Protein AF-A0A1I7UGI3-F1 (afdb_monomer_lite)

pLDDT: mean 75.21, std 13.29, range [46.09, 91.81]

Foldseek 3Di:
DQLVLQCDDDPNHRNVVLLLVLLVLLVVLLVVLVVLVVCCVVVVCVVCVVVVVVVVVPDPDPDDPVLVVLLVVLSVVLSVLSNVLSVLSVVPDGGDDLVNLVVLVVSLVVSVCSNPVVVNVVSVVVVVVPDVVVVVSVVSNVVSVVVSSVSSVVNSCSSVVSVVPPDPPPPPPPDPDPDPDDDDPPPPDD

Organism: NCBI:txid1561998

Sequence (190 aa):
MLSISLSKKTFGIKNKTLLRLAAIFHIATFIVVTVSYVCEVFFVNHVVENEKLLNVAKVEGEQEPKSVCVIVLHFIGSTVICFLTGFYILSVNERFTKKQSIRLGCITIFHILFLFNPWIVKYQKGADDYYFPIHVSVKLYYILICCCLVIAAFICWLPWQNQSMRKKPNYKVIYGGNDTKKMPVVTNIV

Secondary structure (DSSP, 8-state):
--HHHHHSEETTEEHHHHHHHHHHHHHHHHHHHHHHHHHIIIIIHHHHHHHHTTTGGG------THHHHHHHHHHHHHHHHHHHHHHHHHT--S---HHHHHHHHHHHHHHHHHHT-HHHHHHHHHHHTT-HHHHHHHHHHHHHHHHHHHHHHHHHHHHHHHHHT----------SSS---PPP------

Radius of gyration: 25.88 Å; chains: 1; bounding box: 75×39×72 Å

Structure (mmCIF, N/CA/C/O backbone):
data_AF-A0A1I7UGI3-F1
#
_entry.id   AF-A0A1I7UGI3-F1
#
loop_
_atom_site.group_PDB
_atom_site.id
_atom_site.type_symbol
_atom_site.label_atom_id
_atom_site.label_alt_id
_atom_site.label_comp_id
_atom_site.label_asym_id
_atom_site.label_entity_id
_atom_site.label_seq_id
_atom_site.pdbx_PDB_ins_code
_atom_site.Cartn_x
_atom_site.Cartn_y
_atom_site.Cartn_z
_atom_site.occupancy
_atom_site.B_iso_or_equiv
_atom_site.auth_seq_id
_atom_site.auth_comp_id
_atom_site.auth_asym_id
_atom_site.auth_atom_id
_atom_site.pdbx_PDB_model_num
ATOM 1 N N . MET A 1 1 ? 18.632 5.203 -20.418 1.00 48.12 1 MET A N 1
ATOM 2 C CA . MET A 1 1 ? 18.431 3.783 -20.810 1.00 48.12 1 MET A CA 1
ATOM 3 C C . MET A 1 1 ? 17.639 2.952 -19.769 1.00 48.12 1 MET A C 1
ATOM 5 O O . MET A 1 1 ? 18.019 1.832 -19.445 1.00 48.12 1 MET A O 1
ATOM 9 N N . LEU A 1 2 ? 16.512 3.461 -19.244 1.00 49.88 2 LEU A N 1
ATOM 10 C CA . LEU A 1 2 ? 15.609 2.720 -18.328 1.00 49.88 2 LEU A CA 1
ATOM 11 C C . LEU A 1 2 ? 14.174 2.577 -18.871 1.00 49.88 2 LEU A C 1
ATOM 13 O O . LEU A 1 2 ? 13.423 1.758 -18.352 1.00 49.88 2 LEU A O 1
ATOM 17 N N . SER A 1 3 ? 13.824 3.269 -19.964 1.00 56.16 3 SER A N 1
ATOM 18 C CA . SER A 1 3 ? 12.560 3.072 -20.698 1.00 56.16 3 SER A CA 1
ATOM 19 C C . SER A 1 3 ? 12.389 1.629 -21.197 1.00 56.16 3 SER A C 1
ATOM 21 O O . SER A 1 3 ? 11.278 1.115 -21.224 1.00 56.16 3 SER A O 1
ATOM 23 N N . ILE A 1 4 ? 13.499 0.936 -21.485 1.00 63.00 4 ILE A N 1
ATOM 24 C CA . ILE A 1 4 ? 13.524 -0.477 -21.900 1.00 63.00 4 ILE A CA 1
ATOM 25 C C . ILE A 1 4 ? 13.023 -1.414 -20.782 1.00 63.00 4 ILE A C 1
ATOM 27 O O . ILE A 1 4 ? 12.523 -2.496 -21.054 1.00 63.00 4 ILE A O 1
ATOM 31 N N . SER A 1 5 ? 13.139 -1.031 -19.504 1.00 66.56 5 SER A N 1
ATOM 32 C CA . SER A 1 5 ? 12.696 -1.895 -18.395 1.00 66.56 5 SER A CA 1
ATOM 33 C C . SER A 1 5 ? 11.171 -1.983 -18.284 1.00 66.56 5 SER A C 1
ATOM 35 O O . SER A 1 5 ? 10.636 -3.044 -17.973 1.00 66.56 5 SER A O 1
ATOM 37 N N . LEU A 1 6 ? 10.468 -0.892 -18.603 1.00 72.94 6 LEU A N 1
ATOM 38 C CA . LEU A 1 6 ? 9.007 -0.820 -18.552 1.00 72.94 6 LEU A CA 1
ATOM 39 C C . LEU A 1 6 ? 8.331 -1.482 -19.761 1.00 72.94 6 LEU A C 1
ATOM 41 O O . LEU A 1 6 ? 7.166 -1.869 -19.668 1.00 72.94 6 LEU A O 1
ATOM 45 N N . SER A 1 7 ? 9.0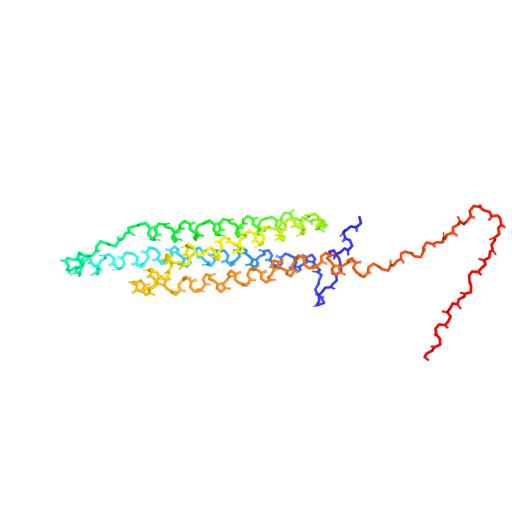50 -1.627 -20.880 1.00 78.44 7 SER A N 1
ATOM 46 C CA . SER A 1 7 ? 8.567 -2.343 -22.066 1.00 78.44 7 SER A CA 1
ATOM 47 C C . SER A 1 7 ? 8.743 -3.863 -21.978 1.00 78.44 7 SER A C 1
ATOM 49 O O . SER A 1 7 ? 8.081 -4.586 -22.724 1.00 78.44 7 SER A O 1
ATOM 51 N N . LYS A 1 8 ? 9.590 -4.357 -21.063 1.00 83.56 8 LYS A N 1
ATOM 52 C CA . LYS A 1 8 ? 9.730 -5.791 -20.774 1.00 83.56 8 LYS A CA 1
ATOM 53 C C . LYS A 1 8 ? 8.449 -6.363 -20.165 1.00 83.56 8 LYS A C 1
ATOM 55 O O . LYS A 1 8 ? 7.627 -5.633 -19.608 1.00 83.56 8 LYS A O 1
ATOM 60 N N . LYS A 1 9 ? 8.299 -7.682 -20.291 1.00 86.31 9 LYS A N 1
ATOM 61 C CA . LYS A 1 9 ? 7.192 -8.439 -19.712 1.00 86.31 9 LYS A CA 1
ATOM 62 C C . LYS A 1 9 ? 7.659 -9.208 -18.478 1.00 86.31 9 LYS A C 1
ATOM 64 O O . LYS A 1 9 ? 8.695 -9.865 -18.542 1.00 86.31 9 LYS A O 1
ATOM 69 N N . THR A 1 10 ? 6.857 -9.182 -17.424 1.00 84.69 10 THR A N 1
ATOM 70 C CA . THR A 1 10 ? 6.973 -10.048 -16.246 1.00 84.69 10 THR A CA 1
ATOM 71 C C . THR A 1 10 ? 5.634 -10.765 -16.091 1.00 84.69 10 THR A C 1
ATOM 73 O O . THR A 1 10 ? 4.586 -10.136 -16.216 1.00 84.69 10 THR A O 1
AT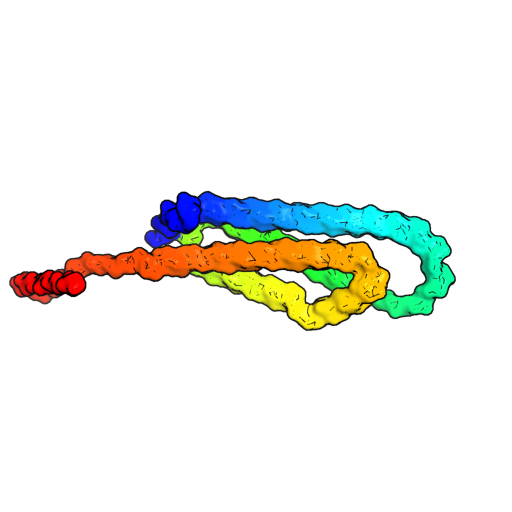OM 76 N N . PHE A 1 11 ? 5.658 -12.094 -15.944 1.00 85.38 11 PHE A N 1
ATOM 77 C CA . PHE A 1 11 ? 4.453 -12.943 -16.001 1.00 85.38 11 PHE A CA 1
ATOM 78 C C . PHE A 1 11 ? 3.592 -12.718 -17.262 1.00 85.38 11 PHE A C 1
ATOM 80 O O . PHE A 1 11 ? 2.369 -12.714 -17.213 1.00 85.38 11 PHE A O 1
ATOM 87 N N . GLY A 1 12 ? 4.227 -12.442 -18.406 1.00 87.88 12 GLY A N 1
ATOM 88 C CA . GLY A 1 12 ? 3.526 -12.145 -19.663 1.00 87.88 12 GLY A CA 1
ATOM 89 C C . GLY A 1 12 ? 2.922 -10.733 -19.766 1.00 87.88 12 GLY A C 1
ATOM 90 O O . GLY A 1 12 ? 2.555 -10.314 -20.866 1.00 87.88 12 GLY A O 1
ATOM 91 N N . ILE A 1 13 ? 2.903 -9.954 -18.681 1.00 87.38 13 ILE A N 1
ATOM 92 C CA . ILE A 1 13 ? 2.330 -8.601 -18.619 1.00 87.38 13 ILE A CA 1
ATOM 93 C C . ILE A 1 13 ? 3.439 -7.560 -18.780 1.00 87.38 13 ILE A C 1
ATOM 95 O O . ILE A 1 13 ? 4.509 -7.684 -18.191 1.00 87.38 13 ILE A O 1
ATOM 99 N N . LYS A 1 14 ? 3.202 -6.500 -19.566 1.00 89.06 14 LYS A N 1
ATOM 100 C CA . LYS A 1 14 ? 4.160 -5.385 -19.684 1.00 89.06 14 LYS A CA 1
ATOM 101 C C . LYS A 1 14 ? 4.352 -4.714 -18.321 1.00 89.06 14 LYS A C 1
ATOM 103 O O . LYS A 1 14 ? 3.373 -4.323 -17.690 1.00 89.06 14 LYS A O 1
ATOM 108 N N . ASN A 1 15 ? 5.598 -4.480 -17.918 1.00 86.50 15 ASN A N 1
ATOM 109 C CA . ASN A 1 15 ? 5.936 -3.884 -16.621 1.00 86.50 15 ASN A CA 1
ATOM 110 C C . ASN A 1 15 ? 5.266 -2.519 -16.394 1.00 86.50 15 ASN A C 1
ATOM 112 O O . ASN A 1 15 ? 4.859 -2.222 -15.277 1.00 86.50 15 ASN A O 1
ATOM 116 N N . LYS A 1 16 ? 5.075 -1.709 -17.448 1.00 87.00 16 LYS A N 1
ATOM 117 C CA . LYS A 1 16 ? 4.288 -0.462 -17.367 1.00 87.00 16 LYS A CA 1
ATOM 118 C C . LYS A 1 16 ? 2.836 -0.704 -16.937 1.00 87.00 16 LYS A C 1
ATOM 120 O O . LYS A 1 16 ? 2.311 0.037 -16.114 1.00 87.00 16 LYS A O 1
ATOM 125 N N . THR A 1 17 ? 2.189 -1.720 -17.504 1.00 88.94 17 THR A N 1
ATOM 126 C CA . THR A 1 17 ? 0.812 -2.095 -17.156 1.00 88.94 17 THR A CA 1
ATOM 127 C C . THR A 1 17 ? 0.756 -2.647 -15.739 1.00 88.94 17 THR A C 1
ATOM 129 O O . THR A 1 17 ? -0.104 -2.247 -14.967 1.00 88.94 17 THR A O 1
ATOM 132 N N . LEU A 1 18 ? 1.717 -3.497 -15.377 1.00 88.31 18 LEU A N 1
ATOM 133 C CA . LEU A 1 18 ? 1.818 -4.082 -14.043 1.00 88.31 18 LEU A CA 1
ATOM 134 C C . LEU A 1 18 ? 2.001 -3.011 -12.957 1.00 88.31 18 LEU A C 1
ATOM 136 O O . LEU A 1 18 ? 1.315 -3.046 -11.943 1.00 88.31 18 LEU A O 1
ATOM 140 N N . LEU A 1 19 ? 2.848 -2.007 -13.207 1.00 86.81 19 LEU A N 1
ATOM 141 C CA . LEU A 1 19 ? 3.047 -0.869 -12.305 1.00 86.81 19 LEU A CA 1
ATOM 142 C C . LEU A 1 19 ? 1.769 -0.031 -12.138 1.00 86.81 19 LEU A C 1
ATOM 144 O O . LEU A 1 19 ? 1.452 0.393 -11.031 1.00 86.81 19 LEU A O 1
ATOM 148 N N . ARG A 1 20 ? 1.009 0.180 -13.222 1.00 87.81 20 ARG A N 1
ATOM 149 C CA . ARG A 1 20 ? -0.291 0.868 -13.162 1.00 87.81 20 ARG A CA 1
ATOM 150 C C . ARG A 1 20 ? -1.323 0.074 -12.368 1.00 87.81 20 ARG A C 1
ATOM 152 O O . ARG A 1 20 ? -2.009 0.661 -11.543 1.00 87.81 20 ARG A O 1
ATOM 159 N N . LEU A 1 21 ? -1.409 -1.238 -12.587 1.00 88.94 21 LEU A N 1
ATOM 160 C CA . LEU A 1 21 ? -2.301 -2.115 -11.825 1.00 88.94 21 LEU A CA 1
ATOM 161 C C . LEU A 1 21 ? -1.949 -2.105 -10.337 1.00 88.94 21 LEU A C 1
ATOM 163 O O . LEU A 1 21 ? -2.841 -1.968 -9.512 1.00 88.94 21 LEU A O 1
ATOM 167 N N . ALA A 1 22 ? -0.659 -2.163 -9.999 1.00 87.38 22 ALA A N 1
ATOM 168 C CA . ALA A 1 22 ? -0.191 -2.048 -8.622 1.00 87.38 22 ALA A CA 1
ATOM 169 C C . ALA A 1 22 ? -0.590 -0.708 -7.982 1.00 87.38 22 ALA A C 1
ATOM 171 O O . ALA A 1 22 ? -1.057 -0.676 -6.847 1.00 87.38 22 ALA A O 1
ATOM 172 N N . ALA A 1 23 ? -0.457 0.399 -8.716 1.00 86.06 23 ALA A N 1
ATOM 173 C CA . ALA A 1 23 ? -0.855 1.714 -8.228 1.00 86.06 23 ALA A CA 1
ATOM 174 C C . ALA A 1 23 ? -2.375 1.831 -8.021 1.00 86.06 23 ALA A C 1
ATOM 176 O O . ALA A 1 23 ? -2.817 2.322 -6.985 1.00 86.06 23 ALA A O 1
ATOM 177 N N . ILE A 1 24 ? -3.173 1.333 -8.974 1.00 88.12 24 ILE A N 1
ATOM 178 C CA . ILE A 1 24 ? -4.637 1.273 -8.858 1.00 88.12 24 ILE A CA 1
ATOM 179 C C . ILE A 1 24 ? -5.033 0.412 -7.660 1.00 88.12 24 ILE A C 1
ATOM 181 O O . ILE A 1 24 ? -5.876 0.828 -6.875 1.00 88.12 24 ILE A O 1
ATOM 185 N N . PHE A 1 25 ? -4.399 -0.748 -7.482 1.00 86.50 25 PHE A N 1
ATOM 186 C CA . PHE A 1 25 ? -4.645 -1.619 -6.338 1.00 86.50 25 PHE A CA 1
ATOM 187 C C . PHE A 1 25 ? -4.346 -0.911 -5.012 1.00 86.50 25 PHE A C 1
ATOM 189 O O . PHE A 1 25 ? -5.166 -0.977 -4.100 1.00 86.50 25 PHE A O 1
ATOM 196 N N . HIS A 1 26 ? -3.223 -0.191 -4.905 1.00 83.50 26 HIS A N 1
ATOM 197 C CA . HIS A 1 26 ? -2.895 0.591 -3.707 1.00 83.50 26 HIS A CA 1
ATOM 198 C C . HIS A 1 26 ? -3.958 1.651 -3.398 1.00 83.50 26 HIS A C 1
ATOM 200 O O . HIS A 1 26 ? -4.375 1.785 -2.250 1.00 83.50 26 HIS A O 1
ATOM 206 N N . ILE A 1 27 ? -4.419 2.384 -4.414 1.00 84.62 27 ILE A N 1
ATOM 207 C CA . ILE A 1 27 ? -5.440 3.428 -4.253 1.00 84.62 27 ILE A CA 1
ATOM 208 C C . ILE A 1 27 ? -6.795 2.816 -3.891 1.00 84.62 27 ILE A C 1
ATOM 210 O O . ILE A 1 27 ? -7.454 3.294 -2.975 1.00 84.62 27 ILE A O 1
ATOM 214 N N . ALA A 1 28 ? -7.200 1.737 -4.561 1.00 86.38 28 ALA A N 1
ATOM 215 C CA . ALA A 1 28 ? -8.438 1.030 -4.254 1.00 86.38 28 ALA A CA 1
ATOM 216 C C . ALA A 1 28 ? -8.417 0.470 -2.825 1.00 86.38 28 ALA A C 1
ATOM 218 O O . ALA A 1 28 ? -9.375 0.648 -2.080 1.00 86.38 28 ALA A O 1
ATOM 219 N N . THR A 1 29 ? -7.295 -0.126 -2.417 1.00 82.12 29 THR A N 1
ATOM 220 C CA . THR A 1 29 ? -7.093 -0.619 -1.050 1.00 82.12 29 THR A CA 1
ATOM 221 C C . THR A 1 29 ? -7.208 0.513 -0.032 1.00 82.12 29 THR A C 1
ATOM 223 O O . THR A 1 29 ? -7.907 0.369 0.964 1.00 82.12 29 THR A O 1
ATOM 226 N N . PHE A 1 30 ? -6.589 1.663 -0.304 1.00 83.19 30 PHE A N 1
ATOM 227 C CA . PHE A 1 30 ? -6.719 2.863 0.523 1.00 83.19 30 PHE A CA 1
ATOM 228 C C . PHE A 1 30 ? -8.177 3.328 0.659 1.00 83.19 30 PHE A C 1
ATOM 230 O O . PHE A 1 30 ? -8.617 3.630 1.768 1.00 83.19 30 PHE A O 1
ATOM 237 N N . ILE A 1 31 ? -8.931 3.365 -0.446 1.00 86.06 31 ILE A N 1
ATOM 238 C CA . ILE A 1 31 ? -10.346 3.763 -0.439 1.00 86.06 31 ILE A CA 1
ATOM 239 C C . ILE A 1 31 ? -11.156 2.788 0.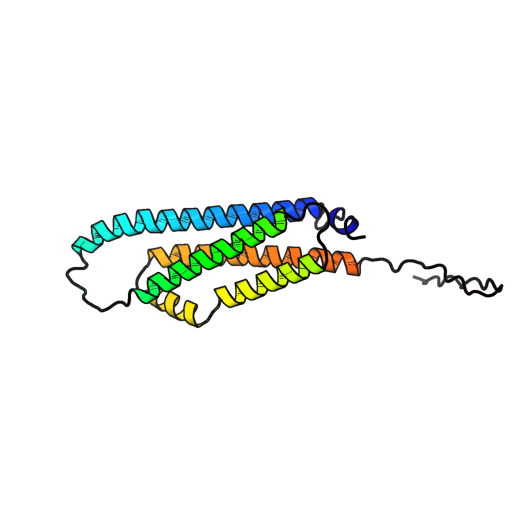414 1.00 86.06 31 ILE A C 1
ATOM 241 O O . ILE A 1 31 ? -11.899 3.232 1.282 1.00 86.06 31 ILE A O 1
ATOM 245 N N . VAL A 1 32 ? -10.980 1.479 0.216 1.00 85.25 32 VAL A N 1
ATOM 246 C CA . VAL A 1 32 ? -11.684 0.444 0.990 1.00 85.25 32 VAL A CA 1
ATOM 247 C C . VAL A 1 32 ? -11.387 0.589 2.479 1.00 85.25 32 VAL A C 1
ATOM 249 O O . VAL A 1 32 ? -12.317 0.685 3.268 1.00 85.25 32 VAL A O 1
ATOM 252 N N . VAL A 1 33 ? -10.110 0.696 2.859 1.00 81.44 33 VAL A N 1
ATOM 253 C CA . VAL A 1 33 ? -9.686 0.883 4.256 1.00 81.44 33 VAL A CA 1
ATOM 254 C C . VAL A 1 33 ? -10.314 2.136 4.867 1.00 81.44 33 VAL A C 1
ATOM 256 O O . VAL A 1 33 ? -10.846 2.086 5.974 1.00 81.44 33 VAL A O 1
ATOM 259 N N . THR A 1 34 ? -10.284 3.253 4.139 1.00 81.81 34 THR A N 1
ATOM 260 C CA . THR A 1 34 ? -10.808 4.537 4.620 1.00 81.81 34 THR A CA 1
ATOM 261 C C . THR A 1 34 ? -12.323 4.486 4.780 1.00 81.81 34 THR A C 1
ATOM 263 O O . THR A 1 34 ? -12.837 4.916 5.807 1.00 81.81 34 THR A O 1
ATOM 266 N N . VAL A 1 35 ? -13.044 3.930 3.802 1.00 84.19 35 VAL A N 1
ATOM 267 C CA . VAL A 1 35 ? -14.504 3.781 3.867 1.00 84.19 35 VAL A CA 1
ATOM 268 C C . VAL A 1 35 ? -14.895 2.834 4.995 1.00 84.19 35 VAL A C 1
ATOM 270 O O . VAL A 1 35 ? -15.761 3.194 5.781 1.00 84.19 35 VAL A O 1
ATOM 273 N N . SER A 1 36 ? -14.238 1.679 5.136 1.00 81.62 36 SER A N 1
ATOM 274 C CA . SER A 1 36 ? -14.492 0.748 6.243 1.00 81.62 36 SER A CA 1
ATOM 275 C C . SER A 1 36 ? -14.312 1.424 7.599 1.00 81.62 36 SER A C 1
ATOM 277 O O . SER A 1 36 ? -15.177 1.307 8.460 1.00 81.62 36 SER A O 1
ATOM 279 N N . TYR A 1 37 ? -13.239 2.195 7.766 1.00 77.88 37 TYR A N 1
ATOM 280 C CA . TYR A 1 37 ? -12.979 2.916 9.006 1.00 77.88 37 TYR A CA 1
ATOM 281 C C . TYR A 1 37 ? -13.986 4.037 9.273 1.00 77.88 37 TYR A C 1
ATOM 283 O O . TYR A 1 37 ? -14.477 4.163 10.388 1.00 77.88 37 TYR A O 1
ATOM 291 N N . VAL A 1 38 ? -14.335 4.835 8.259 1.00 81.69 38 VAL A N 1
ATOM 292 C CA . VAL A 1 38 ? -15.372 5.872 8.377 1.00 81.69 38 VAL A CA 1
ATOM 293 C C . VAL A 1 38 ? -16.706 5.228 8.744 1.00 81.69 38 VAL A C 1
ATOM 295 O O . VAL A 1 38 ? -17.349 5.665 9.692 1.00 81.69 38 VAL A O 1
ATOM 298 N N . CYS A 1 39 ? -17.105 4.160 8.054 1.00 80.12 39 CYS A N 1
ATOM 299 C CA . CYS A 1 39 ? -18.316 3.423 8.386 1.00 80.12 39 CYS A CA 1
ATOM 300 C C . CYS A 1 39 ? -18.283 2.937 9.835 1.00 80.12 39 CYS A C 1
ATOM 302 O O . CYS A 1 39 ? -19.255 3.131 10.548 1.00 80.12 39 CYS A O 1
ATOM 304 N N . GLU A 1 40 ? -17.182 2.377 10.317 1.00 73.94 40 GLU A N 1
ATOM 305 C CA . GLU A 1 40 ? -17.125 1.953 11.712 1.00 73.94 40 GLU A CA 1
ATOM 306 C C . GLU A 1 40 ? -17.173 3.116 12.697 1.00 73.94 40 GLU A C 1
ATOM 308 O O . GLU A 1 40 ? -17.989 3.094 13.610 1.00 73.94 40 GLU A O 1
ATOM 313 N N . VAL A 1 41 ? -16.384 4.170 12.502 1.00 73.75 41 VAL A N 1
ATOM 314 C CA . VAL A 1 41 ? -16.406 5.334 13.398 1.00 73.75 41 VAL A CA 1
ATOM 315 C C . VAL A 1 41 ? -17.793 5.972 13.438 1.00 73.75 41 VAL A C 1
ATOM 317 O O . VAL A 1 41 ? -18.235 6.356 14.511 1.00 73.75 41 VAL A O 1
ATOM 320 N N . PHE A 1 42 ? -18.504 6.073 12.314 1.00 77.69 42 PHE A N 1
ATOM 321 C CA . PHE A 1 42 ? -19.836 6.680 12.296 1.00 77.69 42 PHE A CA 1
ATOM 322 C C . PHE A 1 42 ? -20.937 5.720 12.753 1.00 77.69 42 PHE A C 1
ATOM 324 O O . PHE A 1 42 ? -21.746 6.097 13.592 1.00 77.69 42 PHE A O 1
ATOM 331 N N . PHE A 1 43 ? -20.992 4.487 12.246 1.00 73.75 43 PHE A N 1
ATOM 332 C CA . PHE A 1 43 ? -22.057 3.543 12.599 1.00 73.75 43 PHE A CA 1
ATOM 333 C C . PHE A 1 43 ? -21.842 2.925 13.975 1.00 73.75 43 PHE A C 1
ATOM 335 O O . PHE A 1 43 ? -22.782 2.866 14.761 1.00 73.75 43 PHE A O 1
ATOM 342 N N . VAL A 1 44 ? -20.622 2.482 14.291 1.00 65.81 44 VAL A N 1
ATOM 343 C CA . VAL A 1 44 ? -20.341 1.839 15.578 1.00 65.81 44 VAL A CA 1
ATOM 344 C C . VAL A 1 44 ? -20.377 2.872 16.684 1.00 65.81 44 VAL A C 1
ATOM 346 O O . VAL A 1 44 ? -21.067 2.613 17.656 1.00 65.81 44 VAL A O 1
ATOM 349 N N . ASN A 1 45 ? -19.748 4.050 16.561 1.00 65.06 45 ASN A N 1
ATOM 350 C CA . ASN A 1 45 ? -19.870 5.027 17.651 1.00 65.06 45 ASN A CA 1
ATOM 351 C C . ASN A 1 45 ? -21.305 5.513 17.807 1.00 65.06 45 ASN A C 1
ATOM 353 O O . ASN A 1 45 ? -21.749 5.635 18.936 1.00 65.06 45 ASN A O 1
ATOM 357 N N . HIS A 1 46 ? -22.070 5.704 16.729 1.00 69.12 46 HIS A N 1
ATOM 358 C CA . HIS A 1 46 ? -23.445 6.163 16.891 1.00 69.12 46 HIS A CA 1
ATOM 359 C C . HIS A 1 46 ? -24.355 5.093 17.516 1.00 69.12 46 HIS A C 1
ATOM 361 O O . HIS A 1 46 ? -25.137 5.405 18.410 1.00 69.12 46 HIS A O 1
ATOM 367 N N . VAL A 1 47 ? -24.246 3.826 17.099 1.00 65.56 47 VAL A N 1
ATOM 368 C CA . VAL A 1 47 ? -25.030 2.718 17.680 1.00 65.56 47 VAL A CA 1
ATOM 369 C C . VAL A 1 47 ? -24.566 2.408 19.103 1.00 65.56 47 VAL A C 1
ATOM 371 O O . VAL A 1 47 ? -25.389 2.274 20.005 1.00 65.56 47 VAL A O 1
ATOM 374 N N . VAL A 1 48 ? -23.252 2.357 19.325 1.00 62.97 48 VAL A N 1
ATOM 375 C CA . VAL A 1 48 ? -22.664 2.047 20.628 1.00 62.97 48 VAL A CA 1
ATOM 376 C C . VAL A 1 48 ? -22.841 3.198 21.603 1.00 62.97 48 VAL A C 1
ATOM 378 O O . VAL A 1 48 ? -23.109 2.900 22.748 1.00 62.97 48 VAL A O 1
ATOM 381 N N . GLU A 1 49 ? -22.755 4.478 21.232 1.00 62.12 49 GLU A N 1
ATOM 382 C CA . GLU A 1 49 ? -23.085 5.582 22.155 1.00 62.12 49 GLU A CA 1
ATOM 383 C C . GLU A 1 49 ? -24.557 5.539 22.564 1.00 62.12 49 GLU A C 1
ATOM 385 O O . GLU A 1 49 ? -24.861 5.731 23.741 1.00 62.12 49 GLU A O 1
ATOM 390 N N . ASN A 1 50 ? -25.455 5.194 21.638 1.00 60.78 50 ASN A N 1
ATOM 391 C CA . ASN A 1 50 ? -26.876 5.045 21.940 1.00 60.78 50 ASN A CA 1
ATOM 392 C C . ASN A 1 50 ? -27.165 3.841 22.865 1.00 60.78 50 ASN A C 1
ATOM 394 O O . ASN A 1 50 ? -28.028 3.946 23.733 1.00 60.78 50 ASN A O 1
ATOM 398 N N . GLU A 1 51 ? -26.433 2.724 22.749 1.00 57.97 51 GLU A N 1
ATOM 399 C CA . GLU A 1 51 ? -26.569 1.562 23.654 1.00 57.97 51 GLU A CA 1
ATOM 400 C C . GLU A 1 51 ? -25.746 1.678 24.954 1.00 57.97 51 GLU A C 1
ATOM 402 O O . GLU A 1 51 ? -26.174 1.218 26.014 1.00 57.97 51 GLU A O 1
ATOM 407 N N . LYS A 1 52 ? -24.558 2.293 24.912 1.00 52.28 52 LYS A N 1
ATOM 408 C CA . LYS A 1 52 ? -23.662 2.479 26.064 1.00 52.28 52 LYS A CA 1
ATOM 409 C C . LYS A 1 52 ? -24.121 3.603 26.976 1.00 52.28 52 LYS A C 1
ATOM 411 O O . LYS A 1 52 ? -23.886 3.464 28.169 1.00 52.28 52 LYS A O 1
ATOM 416 N N . LEU A 1 53 ? -24.831 4.636 26.511 1.00 49.47 53 LEU A N 1
ATOM 417 C CA . LEU A 1 53 ? -25.525 5.562 27.424 1.00 49.47 53 LEU A CA 1
ATOM 418 C C . LEU A 1 53 ? -26.451 4.814 28.400 1.00 49.47 53 LEU A C 1
ATOM 420 O O . LEU A 1 53 ? -26.628 5.253 29.533 1.00 49.47 53 LEU A O 1
ATOM 424 N N . LEU A 1 54 ? -26.960 3.641 28.005 1.00 47.28 54 LEU A N 1
ATOM 425 C CA . LEU A 1 54 ? -27.787 2.788 28.854 1.00 47.28 54 LEU A CA 1
ATOM 426 C C . LEU A 1 54 ? -26.984 1.942 29.869 1.00 47.28 54 LEU A C 1
ATOM 428 O O . LEU A 1 54 ? -27.530 1.564 30.901 1.00 47.28 54 LEU A O 1
ATOM 432 N N . ASN A 1 55 ? -25.699 1.649 29.610 1.00 48.66 55 ASN A N 1
ATOM 433 C CA . ASN A 1 55 ? -24.897 0.677 30.379 1.00 48.66 55 ASN A CA 1
ATOM 434 C C . ASN A 1 55 ? -23.593 1.236 31.006 1.00 48.66 55 ASN A C 1
ATOM 436 O O . ASN A 1 55 ? -23.048 0.624 31.924 1.00 48.66 55 ASN A O 1
ATOM 440 N N . VAL A 1 56 ? -23.089 2.394 30.561 1.00 47.16 56 VAL A N 1
ATOM 441 C CA . VAL A 1 56 ? -21.834 3.036 31.022 1.00 47.16 56 VAL A CA 1
ATOM 442 C C . VAL A 1 56 ? -21.998 3.807 32.328 1.00 47.16 56 VAL A C 1
ATOM 444 O O . VAL A 1 56 ? -21.008 4.031 33.015 1.00 47.16 56 VAL A O 1
ATOM 447 N N . ALA A 1 57 ? -23.227 4.062 32.784 1.00 49.38 57 ALA A N 1
ATOM 448 C CA . ALA A 1 57 ? -23.468 4.521 34.156 1.00 49.38 57 ALA A CA 1
ATOM 449 C C . ALA A 1 57 ? -22.957 3.537 35.242 1.00 49.38 57 ALA A C 1
ATOM 451 O O . ALA A 1 57 ? -23.076 3.828 36.427 1.00 49.38 57 ALA A O 1
ATOM 452 N N . LYS A 1 58 ? -22.421 2.361 34.871 1.00 46.66 58 LYS A N 1
ATOM 453 C CA . LYS A 1 58 ? -22.050 1.289 35.804 1.00 46.66 58 LYS A CA 1
ATOM 454 C C . LYS A 1 58 ? -20.579 0.872 35.828 1.00 46.66 58 LYS A C 1
ATOM 456 O O . LYS A 1 58 ? -20.234 0.057 36.678 1.00 46.66 58 LYS A O 1
ATOM 461 N N . VAL A 1 59 ? -19.717 1.372 34.941 1.00 52.28 59 VAL A N 1
ATOM 462 C CA . VAL A 1 59 ? -18.305 0.939 34.896 1.00 52.28 59 VAL A CA 1
ATOM 463 C C . VAL A 1 59 ? -17.387 2.153 34.778 1.00 52.28 59 VAL A C 1
ATOM 465 O O . VAL A 1 59 ? -16.786 2.415 33.740 1.00 52.28 59 VAL A O 1
ATOM 468 N N . GLU A 1 60 ? -17.297 2.908 35.872 1.00 46.09 60 GLU A N 1
ATOM 469 C CA . GLU A 1 60 ? -16.224 3.873 36.130 1.00 46.09 60 GLU A CA 1
ATOM 470 C C . GLU A 1 60 ? -14.915 3.109 36.380 1.00 46.09 60 GLU A C 1
ATOM 472 O O . GLU A 1 60 ? -14.504 2.854 37.508 1.00 46.09 60 GLU A O 1
ATOM 477 N N . GLY A 1 61 ? -14.273 2.674 35.302 1.00 55.62 61 GLY A N 1
ATOM 478 C CA . GLY A 1 61 ? -12.855 2.343 35.302 1.00 55.62 61 GLY A CA 1
ATOM 479 C C . GLY A 1 61 ? -12.170 3.321 34.364 1.00 55.62 61 GLY A C 1
ATOM 480 O O . GLY A 1 61 ? -12.534 3.370 33.192 1.00 55.62 61 GLY A O 1
ATOM 481 N N . GLU A 1 62 ? -11.231 4.115 34.881 1.00 53.38 62 GLU A N 1
ATOM 482 C CA . GLU A 1 62 ? -10.434 5.106 34.148 1.00 53.38 62 GLU A CA 1
ATOM 483 C C . GLU A 1 62 ? -9.733 4.474 32.937 1.00 53.38 62 GLU A C 1
ATOM 485 O O . GLU A 1 62 ? -8.588 4.027 32.996 1.00 53.38 62 GLU A O 1
ATOM 490 N N . GLN A 1 63 ? -10.424 4.407 31.806 1.00 57.28 63 GLN A N 1
ATOM 491 C CA . GLN A 1 63 ? -9.815 3.975 30.564 1.00 57.28 63 GLN A CA 1
ATOM 492 C C . GLN A 1 63 ? -9.202 5.202 29.899 1.00 57.28 63 GLN A C 1
ATOM 494 O O . GLN A 1 63 ? -9.908 6.146 29.548 1.00 57.28 63 GLN A O 1
ATOM 499 N N . GLU A 1 64 ? -7.872 5.215 29.763 1.00 61.09 64 GLU A N 1
ATOM 500 C CA . GLU A 1 64 ? -7.168 6.391 29.264 1.00 61.09 64 GLU A CA 1
ATOM 501 C C . GLU A 1 64 ? -7.585 6.699 27.808 1.00 61.09 64 GLU A C 1
ATOM 503 O O . GLU A 1 64 ? -7.226 5.936 26.904 1.00 61.09 64 GLU A O 1
ATOM 508 N N . PRO A 1 65 ? -8.219 7.855 27.519 1.00 68.75 65 PRO A N 1
ATOM 509 C CA . PRO A 1 65 ? -8.578 8.287 26.155 1.00 68.75 65 PRO A CA 1
ATOM 510 C C . PRO A 1 65 ? -7.371 8.386 25.198 1.00 68.75 65 PRO A C 1
ATOM 512 O O . PRO A 1 65 ? -7.512 8.543 23.983 1.00 68.75 65 PRO A O 1
ATOM 515 N N . LYS A 1 66 ? -6.158 8.257 25.742 1.00 76.31 66 LYS A N 1
ATOM 516 C CA . LYS A 1 66 ? -4.889 8.236 25.024 1.00 76.31 66 LYS A CA 1
ATOM 517 C C . LYS A 1 66 ? -4.756 7.032 24.084 1.00 76.31 66 LYS A C 1
ATOM 519 O O . LYS A 1 66 ? -4.221 7.210 22.995 1.00 76.31 66 LYS A O 1
ATOM 524 N N . SER A 1 67 ? -5.235 5.835 24.448 1.00 76.25 67 SER A N 1
ATOM 525 C CA . SER A 1 67 ? -5.046 4.626 23.619 1.00 76.25 67 SER A CA 1
ATOM 526 C C . SER A 1 67 ? -5.809 4.707 22.296 1.00 76.25 67 SER A C 1
ATOM 528 O O . SER A 1 67 ? -5.233 4.471 21.234 1.00 76.25 67 SER A O 1
ATOM 530 N N . VAL A 1 68 ? -7.073 5.137 22.350 1.00 75.81 68 VAL A N 1
ATOM 531 C CA . VAL A 1 68 ? -7.915 5.358 21.168 1.00 75.81 68 VAL A CA 1
ATOM 532 C C . VAL A 1 68 ? -7.290 6.427 20.276 1.00 75.81 68 VAL A C 1
ATOM 534 O O . VAL A 1 68 ? -7.095 6.188 19.088 1.00 75.81 68 VAL A O 1
ATOM 537 N N . CYS A 1 69 ? -6.877 7.563 20.846 1.00 81.12 69 CYS A N 1
ATOM 538 C CA . CYS A 1 69 ? -6.218 8.635 20.096 1.00 81.12 69 CYS A CA 1
ATOM 539 C C . CYS A 1 69 ? -4.962 8.142 19.349 1.00 81.12 69 CYS A C 1
ATOM 541 O O . CYS A 1 69 ? -4.790 8.435 18.165 1.00 81.12 69 CYS A O 1
ATOM 543 N N . VAL A 1 70 ? -4.120 7.329 19.999 1.00 82.94 70 VAL A N 1
ATOM 544 C CA . VAL A 1 70 ? -2.924 6.739 19.372 1.00 82.94 70 VAL A CA 1
ATOM 545 C C . VAL A 1 70 ? -3.290 5.819 18.203 1.00 82.94 70 VAL A C 1
ATOM 547 O O . VAL A 1 70 ? -2.644 5.894 17.157 1.00 82.94 70 VAL A O 1
ATOM 550 N N . ILE A 1 71 ? -4.329 4.989 18.337 1.00 82.69 71 ILE A N 1
ATOM 551 C CA . ILE A 1 71 ? -4.793 4.093 17.262 1.00 82.69 71 ILE A CA 1
ATOM 552 C C . ILE A 1 71 ? -5.325 4.900 16.073 1.00 82.69 71 ILE A C 1
ATOM 554 O O . ILE A 1 71 ? -4.944 4.630 14.933 1.00 82.69 71 ILE A O 1
ATOM 558 N N . VAL A 1 72 ? -6.139 5.930 16.325 1.00 82.12 72 VAL A N 1
ATOM 559 C CA . VAL A 1 72 ? -6.667 6.813 15.273 1.00 82.12 72 VAL A CA 1
ATOM 560 C C . VAL A 1 72 ? -5.529 7.522 14.532 1.00 82.12 72 VAL A C 1
ATOM 562 O O . VAL A 1 72 ? -5.490 7.515 13.301 1.00 82.12 72 VAL A O 1
ATOM 565 N N . LEU A 1 73 ? -4.562 8.091 15.259 1.00 86.50 73 LEU A N 1
ATOM 566 C CA . LEU A 1 73 ? -3.399 8.750 14.658 1.00 86.50 73 LEU A CA 1
ATOM 567 C C . LEU A 1 73 ? -2.534 7.774 13.850 1.00 86.50 73 LEU A C 1
ATOM 569 O O . LEU A 1 73 ? -2.059 8.130 12.769 1.00 86.50 73 LEU A O 1
ATOM 573 N N . HIS A 1 74 ? -2.349 6.543 14.335 1.00 85.88 74 HIS A N 1
ATOM 574 C CA . HIS A 1 74 ? -1.625 5.496 13.608 1.00 85.88 74 HIS A CA 1
ATOM 575 C C . HIS A 1 74 ? -2.311 5.145 12.290 1.00 85.88 74 HIS A C 1
ATOM 577 O O . HIS A 1 74 ? -1.659 5.088 11.242 1.00 85.88 74 HIS A O 1
ATOM 583 N N . PHE A 1 75 ? -3.631 4.980 12.335 1.00 83.31 75 PHE A N 1
ATOM 584 C CA . PHE A 1 75 ? -4.443 4.671 11.170 1.00 83.31 75 PHE A CA 1
ATOM 585 C C . PHE A 1 75 ? -4.392 5.796 10.131 1.00 83.31 75 PHE A C 1
ATOM 587 O O . PHE A 1 75 ? -4.103 5.539 8.960 1.00 83.31 75 PHE A O 1
ATOM 594 N N . ILE A 1 76 ? -4.586 7.051 10.552 1.00 84.50 76 ILE A N 1
ATOM 595 C CA . ILE A 1 76 ? -4.497 8.229 9.675 1.00 84.50 76 ILE A CA 1
ATOM 596 C C . ILE A 1 76 ? -3.098 8.335 9.061 1.00 84.50 76 ILE A C 1
ATOM 598 O O . ILE A 1 76 ? -2.969 8.474 7.845 1.00 84.50 76 ILE A O 1
ATOM 602 N N . GLY A 1 77 ? -2.043 8.229 9.876 1.00 87.81 77 GLY A N 1
ATOM 603 C CA . GLY A 1 77 ? -0.662 8.343 9.406 1.00 87.81 77 GLY A CA 1
ATOM 604 C C . GLY A 1 77 ? -0.324 7.300 8.342 1.00 87.81 77 GLY A C 1
ATOM 605 O O . GLY A 1 77 ? 0.206 7.628 7.281 1.00 87.81 77 GLY A O 1
ATOM 606 N N . SER A 1 78 ? -0.704 6.048 8.573 1.00 85.94 78 SER A N 1
ATOM 607 C CA . SER A 1 78 ? -0.501 4.971 7.604 1.00 85.94 78 SER A CA 1
ATOM 608 C C . SER A 1 78 ? -1.319 5.152 6.327 1.00 85.94 78 SER A C 1
ATOM 610 O O . SER A 1 78 ? -0.814 4.937 5.225 1.00 85.94 78 SER A O 1
ATOM 612 N N . THR A 1 79 ? -2.563 5.607 6.466 1.00 82.50 79 THR A N 1
ATOM 613 C CA . THR A 1 79 ? -3.473 5.916 5.358 1.00 82.50 79 THR A CA 1
ATOM 614 C C . THR A 1 79 ? -2.868 6.996 4.455 1.00 82.50 79 THR A C 1
ATOM 616 O O . THR A 1 79 ? -2.780 6.816 3.237 1.00 82.50 79 THR A O 1
ATOM 619 N N . VAL A 1 80 ? -2.312 8.060 5.043 1.00 86.88 80 VAL A N 1
ATOM 620 C CA . VAL A 1 80 ? -1.568 9.103 4.319 1.00 86.88 80 VAL A CA 1
ATOM 621 C C . VAL A 1 80 ? -0.327 8.533 3.621 1.00 86.88 80 VAL A C 1
ATOM 623 O O . VAL A 1 80 ? -0.114 8.819 2.442 1.00 86.88 80 VAL A O 1
ATOM 626 N N . ILE A 1 81 ? 0.473 7.689 4.286 1.00 88.62 81 ILE A N 1
ATOM 627 C CA . ILE A 1 81 ? 1.660 7.062 3.672 1.00 88.62 81 ILE A CA 1
ATOM 628 C C . ILE A 1 81 ? 1.265 6.196 2.465 1.00 88.62 81 ILE A C 1
ATOM 630 O O . ILE A 1 81 ? 1.890 6.306 1.405 1.00 88.62 81 ILE A O 1
ATOM 634 N N . CYS A 1 82 ? 0.212 5.381 2.582 1.00 85.31 82 CYS A N 1
ATOM 635 C CA . CYS A 1 82 ? -0.328 4.573 1.484 1.00 85.31 82 CYS A CA 1
ATOM 636 C C . CYS A 1 82 ? -0.742 5.441 0.291 1.00 85.31 82 CYS A C 1
ATOM 638 O O . CYS A 1 82 ? -0.342 5.161 -0.842 1.00 85.31 82 CYS A O 1
ATOM 640 N N . PHE A 1 83 ? -1.501 6.511 0.542 1.00 85.25 83 PHE A N 1
ATOM 641 C CA . PHE A 1 83 ? -1.961 7.428 -0.499 1.00 85.25 83 PHE A CA 1
ATOM 642 C C . PHE A 1 83 ? -0.796 8.098 -1.230 1.00 85.25 83 PHE A C 1
ATOM 644 O O . PHE A 1 83 ? -0.712 8.043 -2.459 1.00 85.25 83 PHE A O 1
ATOM 651 N N . LEU A 1 84 ? 0.148 8.671 -0.476 1.00 88.69 84 LEU A N 1
ATOM 652 C CA . LEU A 1 84 ? 1.336 9.318 -1.032 1.00 88.69 84 LEU A CA 1
ATOM 653 C C . LEU A 1 84 ? 2.189 8.333 -1.836 1.00 88.69 84 LEU A C 1
ATOM 655 O O . LEU A 1 84 ? 2.709 8.688 -2.893 1.00 88.69 84 LEU A O 1
ATOM 659 N N . THR A 1 85 ? 2.293 7.084 -1.381 1.00 88.00 85 THR A N 1
ATOM 660 C CA . THR A 1 85 ? 3.022 6.025 -2.089 1.00 88.00 85 THR A CA 1
ATOM 661 C C . THR A 1 85 ? 2.331 5.649 -3.401 1.00 88.00 85 THR A C 1
ATOM 663 O O . THR A 1 85 ? 2.986 5.586 -4.442 1.00 88.00 85 THR A O 1
ATOM 666 N N . GLY A 1 86 ? 1.008 5.462 -3.392 1.00 86.62 86 GLY A N 1
ATOM 667 C CA . GLY A 1 86 ? 0.227 5.196 -4.603 1.00 86.62 86 GLY A CA 1
ATOM 668 C C . GLY A 1 86 ? 0.340 6.329 -5.627 1.00 86.62 86 GLY A C 1
ATOM 669 O O . GLY A 1 86 ? 0.624 6.084 -6.802 1.00 86.62 86 GLY A O 1
ATOM 670 N N . PHE A 1 87 ? 0.214 7.579 -5.172 1.00 87.88 87 PHE A N 1
ATOM 671 C CA . PHE A 1 87 ? 0.372 8.761 -6.018 1.00 87.88 87 PHE A CA 1
ATOM 672 C C . PHE A 1 87 ? 1.796 8.897 -6.571 1.00 87.88 87 PHE A C 1
ATOM 674 O O . PHE A 1 87 ? 1.988 9.214 -7.749 1.00 87.88 87 PHE A O 1
ATOM 681 N N . TYR A 1 88 ? 2.805 8.600 -5.747 1.00 88.69 88 TYR A N 1
ATOM 682 C CA . TYR A 1 88 ? 4.199 8.565 -6.174 1.00 88.69 88 TYR A CA 1
ATOM 683 C C . TYR A 1 88 ? 4.410 7.556 -7.304 1.00 88.69 88 TYR A C 1
ATOM 685 O O . TYR A 1 88 ? 5.036 7.902 -8.303 1.00 88.69 88 TYR A O 1
ATOM 693 N N . ILE A 1 89 ? 3.851 6.345 -7.187 1.00 86.75 89 ILE A N 1
ATOM 694 C CA . ILE A 1 89 ? 3.937 5.310 -8.227 1.00 86.75 89 ILE A CA 1
ATOM 695 C C . ILE A 1 89 ? 3.230 5.769 -9.512 1.00 86.75 89 ILE A C 1
ATOM 697 O O . ILE A 1 89 ? 3.809 5.642 -10.592 1.00 86.75 89 ILE A O 1
ATOM 701 N N . LEU A 1 90 ? 2.021 6.340 -9.414 1.00 86.50 90 LEU A N 1
ATOM 702 C CA . LEU A 1 90 ? 1.281 6.858 -10.576 1.00 86.50 90 LEU A CA 1
ATOM 703 C C . LEU A 1 90 ? 2.024 7.977 -11.308 1.00 86.50 90 LEU A C 1
ATOM 705 O O . LEU A 1 90 ? 2.013 8.026 -12.537 1.00 86.50 90 LEU A O 1
ATOM 709 N N . SER A 1 91 ? 2.694 8.855 -10.562 1.00 85.44 91 SER A N 1
ATOM 710 C CA . SER A 1 91 ? 3.431 9.995 -11.117 1.00 85.44 91 SER A CA 1
ATOM 711 C C . SER A 1 91 ? 4.652 9.571 -11.949 1.00 85.44 91 SER A C 1
ATOM 713 O O . SER A 1 91 ? 5.211 10.368 -12.706 1.00 85.44 91 SER A O 1
ATOM 715 N N . VAL A 1 92 ? 5.080 8.305 -11.865 1.00 81.44 92 VAL A N 1
ATOM 716 C CA . VAL A 1 92 ? 6.164 7.762 -12.691 1.00 81.44 92 VAL A CA 1
ATOM 717 C C . VAL A 1 92 ? 5.639 7.417 -14.090 1.00 81.44 92 VAL A C 1
ATOM 719 O O . VAL A 1 92 ? 5.370 6.264 -14.423 1.00 81.44 92 VAL A O 1
ATOM 722 N N . ASN A 1 93 ? 5.537 8.425 -14.955 1.00 66.25 93 ASN A N 1
ATOM 723 C CA . ASN A 1 93 ? 4.927 8.255 -16.278 1.00 66.25 93 ASN A CA 1
ATOM 724 C C . ASN A 1 93 ? 5.792 7.506 -17.315 1.00 66.25 93 ASN A C 1
ATOM 726 O O . ASN A 1 93 ? 5.253 6.753 -18.135 1.00 66.25 93 ASN A O 1
ATOM 730 N N . GLU A 1 94 ? 7.122 7.671 -17.301 1.00 66.31 94 GLU A N 1
ATOM 731 C CA . GLU A 1 94 ? 7.957 7.194 -18.425 1.00 66.31 94 GLU A CA 1
ATOM 732 C C . GLU A 1 94 ? 9.218 6.415 -18.055 1.00 66.31 94 GLU A C 1
ATOM 734 O O . GLU A 1 94 ? 9.679 5.571 -18.830 1.00 66.31 94 GLU A O 1
ATOM 739 N N . ARG A 1 95 ? 9.818 6.681 -16.893 1.00 72.69 95 ARG A N 1
ATOM 740 C CA . ARG A 1 95 ? 11.055 6.014 -16.475 1.00 72.69 95 ARG A CA 1
ATOM 741 C C . ARG A 1 95 ? 11.011 5.755 -14.984 1.00 72.69 95 ARG A C 1
ATOM 743 O O . ARG A 1 95 ? 11.276 6.663 -14.210 1.00 72.69 95 ARG A O 1
ATOM 750 N N . PHE A 1 96 ? 10.745 4.508 -14.606 1.00 78.88 96 PHE A N 1
ATOM 751 C CA . PHE A 1 96 ? 10.994 4.051 -13.245 1.00 78.88 96 PHE A CA 1
ATOM 752 C C . PHE A 1 96 ? 12.493 3.783 -13.099 1.00 78.88 96 PHE A C 1
ATOM 754 O O . PHE A 1 96 ? 13.051 2.860 -13.693 1.00 78.88 96 PHE A O 1
ATOM 761 N N . THR A 1 97 ? 13.180 4.682 -12.406 1.00 81.75 97 THR A N 1
ATOM 762 C CA . THR A 1 97 ? 14.634 4.663 -12.240 1.00 81.75 97 THR A CA 1
ATOM 763 C C . THR A 1 97 ? 15.046 3.876 -11.002 1.00 81.75 97 THR A C 1
ATOM 765 O O . THR A 1 97 ? 14.286 3.742 -10.046 1.00 81.75 97 THR A O 1
ATOM 768 N N . LYS A 1 98 ? 16.307 3.426 -10.963 1.00 81.44 98 LYS A N 1
ATOM 769 C CA . LYS A 1 98 ? 16.892 2.792 -9.769 1.00 81.44 98 LYS A CA 1
ATOM 770 C C . LYS A 1 98 ? 16.743 3.678 -8.525 1.00 81.44 98 LYS A C 1
ATOM 772 O O . LYS A 1 98 ? 16.400 3.184 -7.461 1.00 81.44 98 LYS A O 1
ATOM 777 N N . LYS A 1 99 ? 16.953 4.991 -8.672 1.00 85.75 99 LYS A N 1
ATOM 778 C CA . LYS A 1 99 ? 16.825 5.955 -7.570 1.00 85.75 99 LYS A CA 1
ATOM 779 C C . LYS A 1 99 ? 15.396 6.006 -7.023 1.00 85.75 99 LYS A C 1
ATOM 781 O O . LYS A 1 99 ? 15.225 6.054 -5.813 1.00 85.75 99 LYS A O 1
ATOM 786 N N . GLN A 1 100 ? 14.387 5.966 -7.893 1.00 87.12 100 GLN A N 1
ATOM 787 C CA . GLN A 1 100 ? 12.981 5.923 -7.475 1.00 87.12 100 GLN A CA 1
ATOM 788 C C . GLN A 1 100 ? 12.625 4.591 -6.812 1.00 87.12 100 GLN A C 1
ATOM 790 O O . GLN A 1 100 ? 11.964 4.594 -5.785 1.00 87.12 100 GLN A O 1
ATOM 795 N N . SER A 1 101 ? 13.135 3.474 -7.334 1.00 86.69 101 SER A N 1
ATOM 796 C CA . SER A 1 101 ? 12.973 2.155 -6.714 1.00 86.69 101 SER A CA 1
ATOM 797 C C . SER A 1 101 ? 13.558 2.091 -5.306 1.00 86.69 101 SER A C 1
ATOM 799 O O . SER A 1 101 ? 12.921 1.563 -4.406 1.00 86.69 101 SER A O 1
ATOM 801 N N . ILE A 1 102 ? 14.759 2.645 -5.104 1.00 88.19 102 ILE A N 1
ATOM 802 C CA . ILE A 1 102 ? 15.394 2.707 -3.781 1.00 88.19 102 ILE A CA 1
ATOM 803 C C . ILE A 1 102 ? 14.573 3.597 -2.846 1.00 88.19 102 ILE A C 1
ATOM 805 O O . ILE A 1 102 ? 14.304 3.197 -1.723 1.00 88.19 102 ILE A O 1
ATOM 809 N N . ARG A 1 103 ? 14.129 4.773 -3.314 1.00 90.31 103 ARG A N 1
ATOM 810 C CA . ARG A 1 103 ? 13.264 5.667 -2.526 1.00 90.31 103 ARG A CA 1
ATOM 811 C C . ARG A 1 103 ? 11.967 4.981 -2.106 1.00 90.31 103 ARG A C 1
ATOM 813 O O . ARG A 1 103 ? 11.602 5.078 -0.942 1.00 90.31 103 ARG A O 1
ATOM 820 N N . LEU A 1 104 ? 11.316 4.277 -3.031 1.00 89.69 104 LEU A N 1
ATOM 821 C CA . LEU A 1 104 ? 10.113 3.503 -2.746 1.00 89.6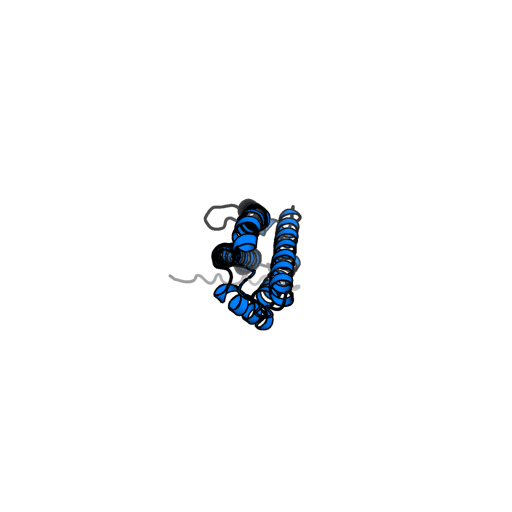9 104 LEU A CA 1
ATOM 822 C C . LEU A 1 104 ? 10.400 2.427 -1.694 1.00 89.69 104 LEU A C 1
ATOM 824 O O . LEU A 1 104 ? 9.690 2.363 -0.702 1.00 89.69 104 LEU A O 1
ATOM 828 N N . GLY A 1 105 ? 11.490 1.671 -1.852 1.00 89.38 105 GLY A N 1
ATOM 829 C CA . GLY A 1 105 ? 11.911 0.670 -0.871 1.00 89.38 105 GLY A CA 1
ATOM 830 C C . GLY A 1 105 ? 12.172 1.262 0.516 1.00 89.38 105 GLY A C 1
ATOM 831 O O . GLY A 1 105 ? 11.728 0.697 1.509 1.00 89.38 105 GLY A O 1
ATOM 832 N N . CYS A 1 106 ? 12.819 2.429 0.603 1.00 91.81 106 CYS A N 1
ATOM 833 C CA . CYS A 1 106 ? 12.998 3.137 1.872 1.00 91.81 106 CYS A CA 1
ATOM 834 C C . CYS A 1 106 ? 11.654 3.527 2.497 1.00 91.81 106 CYS A C 1
ATOM 836 O O . CYS A 1 106 ? 11.461 3.283 3.683 1.00 91.81 106 CYS A O 1
ATOM 838 N N . ILE A 1 107 ? 10.721 4.087 1.715 1.00 90.69 107 ILE A N 1
ATOM 839 C CA . ILE A 1 107 ? 9.370 4.431 2.194 1.00 90.69 107 ILE A CA 1
ATOM 840 C C . ILE A 1 107 ? 8.668 3.181 2.731 1.00 90.69 107 ILE A C 1
ATOM 842 O O . ILE A 1 107 ? 8.127 3.221 3.830 1.00 90.69 107 ILE A O 1
ATOM 846 N N . THR A 1 108 ? 8.736 2.060 2.010 1.00 88.94 108 THR A N 1
ATOM 847 C CA . THR A 1 108 ? 8.166 0.779 2.446 1.00 88.94 108 THR A CA 1
ATOM 848 C C . THR A 1 108 ? 8.777 0.303 3.766 1.00 88.94 108 THR A C 1
ATOM 850 O O . THR A 1 108 ? 8.038 -0.079 4.666 1.00 88.94 108 THR A O 1
ATOM 853 N N . ILE A 1 109 ? 10.104 0.371 3.927 1.00 90.62 109 ILE A N 1
ATOM 854 C CA . ILE A 1 109 ? 10.782 -0.004 5.181 1.00 90.62 109 ILE A CA 1
ATOM 855 C C . ILE A 1 109 ? 10.342 0.905 6.334 1.00 90.62 109 ILE A C 1
ATOM 857 O O . ILE A 1 109 ? 9.987 0.408 7.399 1.00 90.62 109 ILE A O 1
ATOM 861 N N . PHE A 1 110 ? 10.321 2.225 6.131 1.00 90.75 110 PHE A N 1
ATOM 862 C CA . PHE A 1 110 ? 9.851 3.163 7.154 1.00 90.75 110 PHE A CA 1
ATOM 863 C C . PHE A 1 110 ? 8.389 2.923 7.523 1.00 90.75 110 PHE A C 1
ATOM 865 O O . PHE A 1 110 ? 8.039 2.989 8.698 1.00 90.75 110 PHE A O 1
ATOM 872 N N . HIS A 1 111 ? 7.546 2.597 6.544 1.00 88.75 111 HIS A N 1
ATOM 873 C CA . HIS A 1 111 ? 6.145 2.279 6.786 1.00 88.75 111 HIS A CA 1
ATOM 874 C C . HIS A 1 111 ? 5.993 1.003 7.617 1.00 88.75 111 HIS A C 1
ATOM 876 O O . HIS A 1 111 ? 5.223 1.000 8.569 1.00 88.75 111 HIS A O 1
ATOM 882 N N . ILE A 1 112 ? 6.785 -0.039 7.342 1.00 88.25 112 ILE A N 1
ATOM 883 C CA . ILE A 1 112 ? 6.846 -1.257 8.169 1.00 88.25 112 ILE A CA 1
ATOM 884 C C . ILE A 1 112 ? 7.252 -0.912 9.606 1.00 88.25 112 ILE A C 1
ATOM 886 O O . ILE A 1 112 ? 6.571 -1.316 10.545 1.00 88.25 112 ILE A O 1
ATOM 890 N N . LEU A 1 113 ? 8.320 -0.132 9.797 1.00 91.00 113 LEU A N 1
ATOM 891 C CA . LEU A 1 113 ? 8.772 0.276 11.134 1.00 91.00 113 LEU A CA 1
ATOM 892 C C . LEU A 1 113 ? 7.712 1.100 11.879 1.00 91.00 113 LEU A C 1
ATOM 894 O O . LEU A 1 113 ? 7.540 0.939 13.085 1.00 91.00 113 LEU A O 1
ATOM 898 N N . PHE A 1 114 ? 6.980 1.954 11.163 1.00 88.50 114 PHE A N 1
ATOM 899 C CA . PHE A 1 114 ? 5.857 2.714 11.706 1.00 88.50 114 PHE A CA 1
ATOM 900 C C . PHE A 1 114 ? 4.681 1.805 12.103 1.00 88.50 114 PHE A C 1
ATOM 902 O O . PHE A 1 114 ? 4.078 1.986 13.159 1.00 88.50 114 PHE A O 1
ATOM 909 N N . LEU A 1 115 ? 4.364 0.802 11.282 1.00 85.06 115 LEU A N 1
ATOM 910 C CA . LEU A 1 115 ? 3.255 -0.128 11.505 1.00 85.06 115 LEU A CA 1
ATOM 911 C C . LEU A 1 115 ? 3.487 -1.078 12.672 1.00 85.06 115 LEU A C 1
ATOM 913 O O . LEU A 1 115 ? 2.575 -1.306 13.462 1.00 85.06 115 LEU A O 1
ATOM 917 N N . PHE A 1 116 ? 4.702 -1.608 12.774 1.00 85.81 116 PHE A N 1
ATOM 918 C CA . PHE A 1 116 ? 5.099 -2.571 13.797 1.00 85.81 116 PHE A CA 1
ATOM 919 C C . PHE A 1 116 ? 5.854 -1.912 14.950 1.00 85.81 116 PHE A C 1
ATOM 921 O O . PHE A 1 116 ? 6.648 -2.565 15.627 1.00 85.81 116 PHE A O 1
ATOM 928 N N . ASN A 1 117 ? 5.617 -0.620 15.189 1.00 89.69 117 ASN A N 1
ATOM 929 C CA . ASN A 1 117 ? 6.180 0.054 16.346 1.00 89.69 117 ASN A CA 1
ATOM 930 C C . ASN A 1 117 ? 5.661 -0.637 17.628 1.00 89.69 117 ASN A C 1
ATOM 932 O O . ASN A 1 117 ? 4.449 -0.617 17.870 1.00 89.69 117 ASN A O 1
ATOM 936 N N . PRO A 1 118 ? 6.540 -1.220 18.470 1.00 86.81 118 PRO A N 1
ATOM 937 C CA . PRO A 1 118 ? 6.126 -1.991 19.644 1.00 86.81 118 PRO A CA 1
ATOM 938 C C . PRO A 1 118 ? 5.231 -1.215 20.614 1.00 86.81 118 PRO A C 1
ATOM 940 O O . PRO A 1 118 ? 4.391 -1.802 21.294 1.00 86.81 118 PRO A O 1
ATOM 943 N N . TRP A 1 119 ? 5.385 0.110 20.666 1.00 86.44 119 TRP A N 1
ATOM 944 C CA . TRP A 1 119 ? 4.573 0.973 21.518 1.00 86.44 119 TRP A CA 1
ATOM 945 C C . TRP A 1 119 ? 3.121 0.983 21.046 1.00 86.44 119 TRP A C 1
ATOM 947 O O . TRP A 1 119 ? 2.210 0.830 21.853 1.00 86.44 119 TRP A O 1
ATOM 957 N N . ILE A 1 120 ? 2.907 1.078 19.734 1.00 84.38 120 ILE A N 1
ATOM 958 C CA . ILE A 1 120 ? 1.577 1.089 19.117 1.00 84.38 120 ILE A CA 1
ATOM 959 C C . ILE A 1 120 ? 0.907 -0.273 19.282 1.00 84.38 120 ILE A C 1
ATOM 961 O O . ILE A 1 120 ? -0.253 -0.333 19.675 1.00 84.38 120 ILE A O 1
ATOM 965 N N . VAL A 1 121 ? 1.661 -1.359 19.091 1.00 84.44 121 VAL A N 1
ATOM 966 C CA . VAL A 1 121 ? 1.165 -2.727 19.305 1.00 84.44 121 VAL A CA 1
ATOM 967 C C . VAL A 1 121 ? 0.678 -2.923 20.745 1.00 84.44 121 VAL A C 1
ATOM 969 O O . VAL A 1 121 ? -0.351 -3.556 20.971 1.00 84.44 121 VAL A O 1
ATOM 972 N N . LYS A 1 122 ? 1.369 -2.341 21.736 1.00 86.06 122 LYS A N 1
ATOM 973 C CA . LYS A 1 122 ? 0.925 -2.382 23.137 1.00 86.06 122 LYS A CA 1
ATOM 974 C C . LYS A 1 122 ? -0.412 -1.656 23.337 1.00 86.06 122 LYS A C 1
ATOM 976 O O . LYS A 1 122 ? -1.273 -2.183 24.037 1.00 86.06 122 LYS A O 1
ATOM 981 N N . TYR A 1 123 ? -0.598 -0.487 22.717 1.00 81.94 123 TYR A N 1
ATOM 982 C CA . TYR A 1 123 ? -1.868 0.251 22.773 1.00 81.94 123 TYR A CA 1
ATOM 983 C C . TYR A 1 123 ? -3.006 -0.484 22.061 1.00 81.94 123 TYR A C 1
ATOM 985 O O . TYR A 1 123 ? -4.117 -0.510 22.579 1.00 81.94 123 TYR A O 1
ATOM 993 N N . GLN A 1 124 ? -2.726 -1.118 20.921 1.00 79.75 124 GLN A N 1
ATOM 994 C CA . GLN A 1 124 ? -3.704 -1.922 20.185 1.00 79.75 124 GLN A CA 1
ATOM 995 C C . GLN A 1 124 ? -4.151 -3.139 20.985 1.00 79.75 124 GLN A C 1
ATOM 997 O O . GLN A 1 124 ? -5.346 -3.343 21.143 1.00 79.75 124 GLN A O 1
ATOM 1002 N N . LYS A 1 125 ? -3.213 -3.884 21.584 1.00 83.12 125 LYS A N 1
ATOM 1003 C CA . LYS A 1 125 ? -3.556 -5.016 22.453 1.00 83.12 125 LYS A CA 1
ATOM 1004 C C . LYS A 1 125 ? -4.453 -4.582 23.616 1.00 83.12 125 LYS A C 1
ATOM 1006 O O . LYS A 1 125 ? -5.424 -5.255 23.927 1.00 83.12 125 LYS A O 1
ATOM 1011 N N . GLY A 1 126 ? -4.152 -3.430 24.216 1.00 77.75 126 GLY A N 1
ATOM 1012 C CA . GLY A 1 126 ? -4.987 -2.854 25.269 1.00 77.75 126 GLY A CA 1
ATOM 1013 C C . GLY A 1 126 ? -6.363 -2.373 24.797 1.00 77.75 126 GLY A C 1
ATOM 1014 O O . GLY A 1 126 ? -7.230 -2.182 25.637 1.00 77.75 126 GLY A O 1
ATOM 1015 N N . ALA A 1 127 ? -6.581 -2.164 23.495 1.00 71.44 127 ALA A N 1
ATOM 1016 C CA . ALA A 1 127 ? -7.886 -1.826 22.927 1.00 71.44 127 ALA A CA 1
ATOM 1017 C C . ALA A 1 127 ? -8.669 -3.071 22.473 1.00 71.44 127 ALA A C 1
ATOM 1019 O O . ALA A 1 127 ? -9.887 -3.109 22.650 1.00 71.44 127 ALA A O 1
ATOM 1020 N N . ASP A 1 128 ? -7.984 -4.093 21.950 1.00 71.81 128 ASP A N 1
ATOM 1021 C CA . ASP A 1 128 ? -8.576 -5.368 21.516 1.00 71.81 128 ASP A CA 1
ATOM 1022 C C . ASP A 1 128 ? -9.360 -6.050 22.646 1.00 71.81 128 ASP A C 1
ATOM 1024 O O . ASP A 1 128 ? -10.434 -6.601 22.407 1.00 71.81 128 ASP A O 1
ATOM 1028 N N . ASP A 1 129 ? -8.866 -5.953 23.883 1.00 70.88 129 ASP A N 1
ATOM 1029 C CA . ASP A 1 129 ? -9.515 -6.538 25.063 1.00 70.88 129 ASP A CA 1
ATOM 1030 C C . ASP A 1 129 ? -10.877 -5.883 25.396 1.00 70.88 129 ASP A C 1
ATOM 1032 O O . ASP A 1 129 ? -11.670 -6.456 26.142 1.00 70.88 129 ASP A O 1
ATOM 1036 N N . TYR A 1 130 ? -11.180 -4.701 24.840 1.00 66.19 130 TYR A N 1
ATOM 1037 C CA . TYR A 1 130 ? -12.347 -3.892 25.226 1.00 66.19 130 TYR A CA 1
ATOM 1038 C C . TYR A 1 130 ? -13.282 -3.519 24.071 1.00 66.19 130 TYR A C 1
ATOM 1040 O O . TYR A 1 130 ? -14.455 -3.220 24.307 1.00 66.19 130 TYR A O 1
ATOM 1048 N N . TYR A 1 131 ? -12.796 -3.523 22.828 1.00 65.69 131 TYR A N 1
ATOM 1049 C CA . TYR A 1 131 ? -13.550 -3.052 21.668 1.00 65.69 131 TYR A CA 1
ATOM 1050 C C . TYR A 1 131 ? -13.612 -4.120 20.573 1.00 65.69 131 TYR A C 1
ATOM 1052 O O . TYR A 1 131 ? -12.877 -4.081 19.588 1.00 65.69 131 TYR A O 1
ATOM 1060 N N . PHE A 1 132 ? -14.560 -5.051 20.714 1.00 66.50 132 PHE A N 1
ATOM 1061 C CA . PHE A 1 132 ? -14.795 -6.120 19.735 1.00 66.50 132 PHE A CA 1
ATOM 1062 C C . PHE A 1 132 ? -14.948 -5.633 18.274 1.00 66.50 132 PHE A C 1
ATOM 1064 O O . PHE A 1 132 ? -14.373 -6.270 17.392 1.00 66.50 132 PHE A O 1
ATOM 1071 N N . PRO A 1 133 ? -15.643 -4.514 17.970 1.00 66.06 133 PRO A N 1
ATOM 1072 C CA . PRO A 1 133 ? -15.745 -4.020 16.593 1.00 66.06 133 PRO A CA 1
ATOM 1073 C C . PRO A 1 133 ? -14.404 -3.526 16.029 1.00 66.06 133 PRO A C 1
ATOM 1075 O O . PRO A 1 133 ? -14.070 -3.838 14.890 1.00 66.06 133 PRO A O 1
ATOM 1078 N N . ILE A 1 134 ? -13.603 -2.836 16.852 1.00 66.88 134 ILE A N 1
ATOM 1079 C CA . ILE A 1 134 ? -12.290 -2.291 16.462 1.00 66.88 134 ILE A CA 1
ATOM 1080 C C . ILE A 1 134 ? -11.332 -3.424 16.059 1.00 66.88 134 ILE A C 1
ATOM 1082 O O . ILE A 1 134 ? -10.514 -3.262 15.157 1.00 66.88 134 ILE A O 1
ATOM 1086 N N . HIS A 1 135 ? -11.481 -4.611 16.651 1.00 71.12 135 HIS A N 1
ATOM 1087 C CA . HIS A 1 135 ? -10.682 -5.790 16.307 1.00 71.12 135 HIS A CA 1
ATOM 1088 C C . HIS A 1 135 ? -10.786 -6.192 14.831 1.00 71.12 135 HIS A C 1
ATOM 1090 O O . HIS A 1 135 ? -9.799 -6.597 14.210 1.00 71.12 135 HIS A O 1
ATOM 1096 N N . VAL A 1 136 ? -11.989 -6.121 14.251 1.00 73.50 136 VAL A N 1
ATOM 1097 C CA . VAL A 1 136 ? -12.241 -6.615 12.889 1.00 73.50 136 VAL A CA 1
ATOM 1098 C C . VAL A 1 136 ? -11.617 -5.686 11.852 1.00 73.50 136 VAL A C 1
ATOM 1100 O O . VAL A 1 136 ? -10.901 -6.165 10.966 1.00 73.50 136 VAL A O 1
ATOM 1103 N N . SER A 1 137 ? -11.807 -4.372 11.973 1.00 74.44 137 SER A N 1
ATOM 1104 C CA . SER A 1 137 ? -11.170 -3.407 11.071 1.00 74.44 137 SER A CA 1
ATOM 1105 C C . SER A 1 137 ? -9.671 -3.341 11.248 1.00 74.44 137 SER A C 1
ATOM 1107 O O . SER A 1 137 ? -8.975 -3.277 10.237 1.00 74.44 137 SER A O 1
ATOM 1109 N N . VAL A 1 138 ? -9.146 -3.411 12.476 1.00 77.25 138 VAL A N 1
ATOM 1110 C CA . VAL A 1 138 ? -7.694 -3.458 12.703 1.00 77.25 138 VAL A CA 1
ATOM 1111 C C . VAL A 1 138 ? -7.090 -4.662 11.974 1.00 77.25 138 VAL A C 1
ATOM 1113 O O . VAL A 1 138 ? -6.110 -4.513 11.242 1.00 77.25 138 VAL A O 1
ATOM 1116 N N . LYS A 1 139 ? -7.710 -5.845 12.066 1.00 82.12 139 LYS A N 1
ATOM 1117 C CA . LYS A 1 139 ? -7.270 -7.034 11.316 1.00 82.12 139 LYS A CA 1
ATOM 1118 C C . LYS A 1 139 ? -7.357 -6.856 9.803 1.00 82.12 139 LYS A C 1
ATOM 1120 O O . LYS A 1 139 ? -6.393 -7.164 9.101 1.00 82.12 139 LYS A O 1
ATOM 1125 N N . LEU A 1 140 ? -8.490 -6.371 9.295 1.00 80.38 140 LEU A N 1
ATOM 1126 C CA . LEU A 1 140 ? -8.690 -6.145 7.861 1.00 80.38 140 LEU A CA 1
ATOM 1127 C C . LEU A 1 140 ? -7.661 -5.146 7.314 1.00 80.38 140 LEU A C 1
ATOM 1129 O O . LEU A 1 140 ? -7.051 -5.377 6.272 1.00 80.38 140 LEU A O 1
ATOM 1133 N N . TYR A 1 141 ? -7.401 -4.084 8.069 1.00 82.12 141 TYR A N 1
ATOM 1134 C CA . TYR A 1 141 ? -6.371 -3.096 7.794 1.00 82.12 141 TYR A CA 1
ATOM 1135 C C . TYR A 1 141 ? -4.974 -3.724 7.715 1.00 82.12 141 TYR A C 1
ATOM 1137 O O . TYR A 1 141 ? -4.264 -3.491 6.736 1.00 82.12 141 TYR A O 1
ATOM 1145 N N . TYR A 1 142 ? -4.594 -4.575 8.673 1.00 83.12 142 TYR A N 1
ATOM 1146 C CA . TYR A 1 142 ? -3.308 -5.276 8.628 1.00 83.12 142 TYR A CA 1
ATOM 1147 C C . TYR A 1 142 ? -3.175 -6.187 7.406 1.00 83.12 142 TYR A C 1
ATOM 1149 O O . TYR A 1 142 ? -2.129 -6.183 6.758 1.00 83.12 142 TYR A O 1
ATOM 1157 N N . ILE A 1 143 ? -4.227 -6.928 7.047 1.00 86.06 143 ILE A N 1
ATOM 1158 C CA . ILE A 1 143 ? -4.231 -7.783 5.849 1.00 86.06 143 ILE A CA 1
ATOM 1159 C C . ILE A 1 143 ? -4.010 -6.936 4.592 1.00 86.06 143 ILE A C 1
ATOM 1161 O O . ILE A 1 143 ? -3.126 -7.230 3.785 1.00 86.06 143 ILE A O 1
ATOM 1165 N N . LEU A 1 144 ? -4.777 -5.856 4.447 1.00 82.62 144 LEU A N 1
ATOM 1166 C CA . LEU A 1 144 ? -4.709 -4.965 3.292 1.00 82.62 144 LEU A CA 1
ATOM 1167 C C . LEU A 1 144 ? -3.349 -4.266 3.178 1.00 82.62 144 LEU A C 1
ATOM 1169 O O . LEU A 1 144 ? -2.800 -4.128 2.081 1.00 82.62 144 LEU A O 1
ATOM 1173 N N . ILE A 1 145 ? -2.751 -3.903 4.310 1.00 82.00 145 ILE A N 1
ATOM 1174 C CA . ILE A 1 145 ? -1.392 -3.373 4.367 1.00 82.00 145 ILE A CA 1
ATOM 1175 C C . ILE A 1 145 ? -0.354 -4.418 3.983 1.00 82.00 145 ILE A C 1
ATOM 1177 O O . ILE A 1 145 ? 0.540 -4.109 3.198 1.00 82.00 145 ILE A O 1
ATOM 1181 N N . CYS A 1 146 ? -0.466 -5.653 4.465 1.00 84.75 146 CYS A N 1
ATOM 1182 C CA . CYS A 1 146 ? 0.428 -6.732 4.052 1.00 84.75 146 CYS A CA 1
ATOM 1183 C C . CYS A 1 146 ? 0.374 -6.935 2.530 1.00 84.75 146 CYS A C 1
ATOM 1185 O O . CYS A 1 146 ? 1.422 -7.034 1.891 1.00 84.75 146 CYS A O 1
ATOM 1187 N N . CYS A 1 147 ? -0.818 -6.892 1.923 1.00 85.94 147 CYS A N 1
ATOM 1188 C CA . CYS A 1 147 ? -0.963 -6.915 0.465 1.00 85.94 147 CYS A CA 1
ATOM 1189 C C . CYS A 1 147 ? -0.236 -5.736 -0.206 1.00 85.94 147 CYS A C 1
ATOM 1191 O O . CYS A 1 147 ? 0.512 -5.933 -1.166 1.00 85.94 147 CYS A O 1
ATOM 1193 N N . CYS A 1 148 ? -0.398 -4.522 0.326 1.00 84.19 148 CYS A N 1
ATOM 1194 C CA . CYS A 1 148 ? 0.296 -3.325 -0.151 1.00 84.19 148 CYS A CA 1
ATOM 1195 C C . CYS A 1 148 ? 1.827 -3.462 -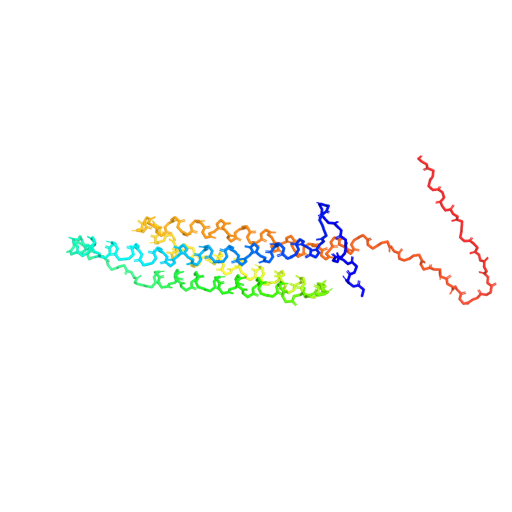0.067 1.00 84.19 148 CYS A C 1
ATOM 1197 O O . CYS A 1 148 ? 2.532 -3.109 -1.011 1.00 84.19 148 CYS A O 1
ATOM 1199 N N . LEU A 1 149 ? 2.355 -4.006 1.030 1.00 84.44 149 LEU A N 1
ATOM 1200 C CA . LEU A 1 149 ? 3.792 -4.204 1.227 1.00 84.44 149 LEU A CA 1
ATOM 1201 C C . LEU A 1 149 ? 4.369 -5.232 0.250 1.00 84.44 149 LEU A C 1
ATOM 1203 O O . LEU A 1 149 ? 5.429 -4.992 -0.328 1.00 84.44 149 LEU A O 1
ATOM 1207 N N . VAL A 1 150 ? 3.664 -6.344 0.016 1.00 87.50 150 VAL A N 1
ATOM 1208 C CA . VAL A 1 150 ? 4.068 -7.362 -0.970 1.00 87.50 150 VAL A CA 1
ATOM 1209 C C . VAL A 1 150 ? 4.138 -6.754 -2.370 1.00 87.50 150 VAL A C 1
ATOM 1211 O O . VAL A 1 150 ? 5.111 -6.966 -3.097 1.00 87.50 150 VAL A O 1
ATOM 1214 N N . ILE A 1 151 ? 3.146 -5.943 -2.737 1.00 87.00 151 ILE A N 1
ATOM 1215 C CA . ILE A 1 151 ? 3.116 -5.256 -4.030 1.00 87.00 151 ILE A CA 1
ATOM 1216 C C . ILE A 1 151 ? 4.249 -4.232 -4.136 1.00 87.00 151 ILE A C 1
ATOM 1218 O O . ILE A 1 151 ? 4.952 -4.202 -5.147 1.00 87.00 151 ILE A O 1
ATOM 1222 N N . ALA A 1 152 ? 4.489 -3.436 -3.094 1.00 85.38 152 ALA A N 1
ATOM 1223 C CA . ALA A 1 152 ? 5.586 -2.474 -3.068 1.00 85.38 152 ALA A CA 1
ATOM 1224 C C . ALA A 1 152 ? 6.958 -3.163 -3.185 1.00 85.38 152 ALA A C 1
ATOM 1226 O O . ALA A 1 152 ? 7.807 -2.724 -3.968 1.00 85.38 152 ALA A O 1
ATOM 1227 N N . ALA A 1 153 ? 7.165 -4.278 -2.477 1.00 85.44 153 ALA A N 1
ATOM 1228 C CA . ALA A 1 153 ? 8.373 -5.094 -2.581 1.00 85.44 153 ALA A CA 1
ATOM 1229 C C . ALA A 1 153 ? 8.558 -5.640 -4.004 1.00 85.44 153 ALA A C 1
ATOM 1231 O O . ALA A 1 153 ? 9.645 -5.545 -4.580 1.00 85.44 153 ALA A O 1
ATOM 1232 N N . PHE A 1 154 ? 7.477 -6.129 -4.614 1.00 85.69 154 PHE A N 1
ATOM 1233 C CA . PHE A 1 154 ? 7.486 -6.601 -5.992 1.00 85.69 154 PHE A CA 1
ATOM 1234 C C . PHE A 1 154 ? 7.832 -5.481 -6.992 1.00 85.69 154 PHE A C 1
ATOM 1236 O O . PHE A 1 154 ? 8.660 -5.674 -7.885 1.00 85.69 154 PHE A O 1
ATOM 1243 N N . ILE A 1 155 ? 7.281 -4.275 -6.815 1.00 85.12 155 ILE A N 1
ATOM 1244 C CA . ILE A 1 155 ? 7.637 -3.101 -7.627 1.00 85.12 155 ILE A CA 1
ATOM 1245 C C . ILE A 1 155 ? 9.121 -2.756 -7.469 1.00 85.12 155 ILE A C 1
ATOM 1247 O O . ILE A 1 155 ? 9.796 -2.483 -8.464 1.00 85.12 155 ILE A O 1
ATOM 1251 N N . CYS A 1 156 ? 9.648 -2.793 -6.242 1.00 85.38 156 CYS A N 1
ATOM 1252 C CA . CYS A 1 156 ? 11.062 -2.528 -5.973 1.00 85.38 156 CYS A CA 1
ATOM 1253 C C . CYS A 1 156 ? 11.991 -3.565 -6.624 1.00 85.38 156 CYS A C 1
ATOM 1255 O O . CYS A 1 156 ? 13.125 -3.249 -6.989 1.00 85.38 156 CYS A O 1
ATOM 1257 N N . TRP A 1 157 ? 11.510 -4.793 -6.809 1.00 84.25 157 TRP A N 1
ATOM 1258 C CA . TRP A 1 157 ? 12.253 -5.865 -7.461 1.00 84.25 157 TRP A CA 1
ATOM 1259 C C . TRP A 1 157 ? 12.322 -5.718 -8.994 1.00 84.25 157 TRP A C 1
ATOM 1261 O O . TRP A 1 157 ? 13.336 -6.084 -9.599 1.00 84.25 157 TRP A O 1
ATOM 1271 N N . LEU A 1 158 ? 11.318 -5.112 -9.645 1.00 81.81 158 LEU A N 1
ATOM 1272 C CA . LEU A 1 158 ? 11.261 -4.987 -11.114 1.00 81.81 158 LEU A CA 1
ATOM 1273 C C . LEU A 1 158 ? 12.510 -4.318 -11.737 1.00 81.81 158 LEU A C 1
ATOM 1275 O O . LEU A 1 158 ? 13.049 -4.839 -12.721 1.00 81.81 158 LEU A O 1
ATOM 1279 N N . PRO A 1 159 ? 13.032 -3.184 -11.228 1.00 76.69 159 PRO A N 1
ATOM 1280 C CA . PRO A 1 159 ? 14.262 -2.591 -11.757 1.00 76.69 159 PRO A CA 1
ATOM 1281 C C . PRO A 1 159 ? 15.496 -3.462 -11.553 1.00 76.69 159 PRO A C 1
ATOM 1283 O O . PRO A 1 159 ? 16.397 -3.424 -12.392 1.00 76.69 159 PRO A O 1
ATOM 1286 N N . TRP A 1 160 ? 15.537 -4.234 -10.465 1.00 76.06 160 TRP A N 1
ATOM 1287 C CA . TRP A 1 160 ? 16.651 -5.119 -10.135 1.00 76.06 160 TRP A CA 1
ATOM 1288 C C . TRP A 1 160 ? 16.727 -6.303 -11.103 1.00 76.06 160 TRP A C 1
ATOM 1290 O O . TRP A 1 160 ? 17.755 -6.507 -11.753 1.00 76.06 160 TRP A O 1
ATOM 1300 N N . GLN A 1 161 ? 15.607 -7.006 -11.304 1.00 76.56 161 GLN A N 1
ATOM 1301 C CA . GLN A 1 161 ? 15.490 -8.093 -12.284 1.00 76.56 161 GLN A CA 1
ATOM 1302 C C . GLN A 1 161 ? 15.885 -7.622 -13.694 1.00 76.56 161 GLN A C 1
ATOM 1304 O O . GLN A 1 161 ? 16.591 -8.294 -14.447 1.00 76.56 161 GLN A O 1
ATOM 1309 N N . ASN A 1 162 ? 15.463 -6.414 -14.066 1.00 69.00 162 ASN A N 1
ATOM 1310 C CA . ASN A 1 162 ? 15.740 -5.879 -15.392 1.00 69.00 162 ASN A CA 1
ATOM 1311 C C . ASN A 1 162 ? 17.214 -5.509 -15.623 1.00 69.00 162 ASN A C 1
ATOM 1313 O O . ASN A 1 162 ? 17.602 -5.365 -16.790 1.00 69.00 162 ASN A O 1
ATOM 1317 N N . GLN A 1 163 ? 18.013 -5.370 -14.558 1.00 65.81 163 GLN A N 1
ATOM 1318 C CA . GLN A 1 163 ? 19.454 -5.116 -14.617 1.00 65.81 163 GLN A CA 1
ATOM 1319 C C . GLN A 1 163 ? 20.285 -6.397 -14.688 1.00 65.81 163 GLN A C 1
ATOM 1321 O O . GLN A 1 163 ? 21.253 -6.403 -15.445 1.00 65.81 163 GLN A O 1
ATOM 1326 N N . SER A 1 164 ? 19.898 -7.474 -13.993 1.00 59.31 164 SER A N 1
ATOM 1327 C CA . SER A 1 164 ? 20.616 -8.759 -14.083 1.00 59.31 164 SER A CA 1
ATOM 1328 C C . SER A 1 164 ? 20.568 -9.348 -15.497 1.00 59.31 164 SER A C 1
ATOM 1330 O O . SER A 1 164 ? 21.524 -9.967 -15.949 1.00 59.31 164 SER A O 1
ATOM 1332 N N . MET A 1 165 ? 19.498 -9.062 -16.245 1.00 60.25 165 MET A N 1
ATOM 1333 C CA . MET A 1 165 ? 19.349 -9.474 -17.645 1.00 60.25 165 MET A CA 1
ATOM 1334 C C . MET A 1 165 ? 19.980 -8.516 -18.666 1.00 60.25 165 MET A C 1
ATOM 1336 O O . MET A 1 165 ? 19.706 -8.628 -19.865 1.00 60.25 165 MET A O 1
ATOM 1340 N N . ARG A 1 166 ? 20.791 -7.534 -18.250 1.00 60.06 166 ARG A N 1
ATOM 1341 C CA . ARG A 1 166 ? 21.623 -6.819 -19.224 1.00 60.06 166 ARG A CA 1
ATOM 1342 C C . ARG A 1 166 ? 22.675 -7.802 -19.722 1.00 60.06 166 ARG A C 1
ATOM 1344 O O . ARG A 1 166 ? 23.663 -8.039 -19.035 1.00 60.06 166 ARG A O 1
ATOM 1351 N N . LYS A 1 167 ? 22.477 -8.338 -20.934 1.00 57.19 167 LYS A N 1
ATOM 1352 C CA . LYS A 1 167 ? 23.587 -8.897 -21.713 1.00 57.19 167 LYS A CA 1
ATOM 1353 C C . LYS A 1 167 ? 24.714 -7.870 -21.640 1.00 57.19 167 LYS A C 1
ATOM 1355 O O . LYS A 1 167 ? 24.477 -6.706 -21.983 1.00 57.19 167 LYS A O 1
ATOM 1360 N N . LYS A 1 168 ? 25.887 -8.275 -21.130 1.00 56.84 168 LYS A N 1
ATOM 1361 C CA . LYS A 1 168 ? 27.104 -7.464 -21.249 1.00 56.84 168 LYS A CA 1
ATOM 1362 C C . LYS A 1 168 ? 27.137 -7.004 -22.707 1.00 56.84 168 LYS A C 1
ATOM 1364 O O . LYS A 1 168 ? 27.001 -7.858 -23.587 1.00 56.84 168 LYS A O 1
ATOM 1369 N N . PRO A 1 169 ? 27.194 -5.694 -22.983 1.00 57.59 169 PRO A N 1
ATOM 1370 C CA . PRO A 1 169 ? 27.396 -5.252 -24.346 1.00 57.59 169 PRO A CA 1
ATOM 1371 C C . PRO A 1 169 ? 28.625 -5.997 -24.868 1.00 57.59 169 PRO A C 1
ATOM 1373 O O . PRO A 1 169 ? 29.648 -6.033 -24.185 1.00 57.59 169 PRO A O 1
ATOM 1376 N N . ASN A 1 170 ? 28.519 -6.640 -26.031 1.00 55.59 170 ASN A N 1
ATOM 1377 C CA . ASN A 1 170 ? 29.706 -7.106 -26.735 1.00 55.59 170 ASN A CA 1
ATOM 1378 C C . ASN A 1 170 ? 30.415 -5.848 -27.228 1.00 55.59 170 ASN A C 1
ATOM 1380 O O . ASN A 1 170 ? 30.170 -5.370 -28.334 1.00 55.59 170 ASN A O 1
ATOM 1384 N N . TYR A 1 171 ? 31.223 -5.246 -26.361 1.00 59.16 171 TYR A N 1
ATOM 1385 C CA . TYR A 1 171 ? 32.114 -4.180 -26.769 1.00 59.16 171 TYR A CA 1
ATOM 1386 C C . TYR A 1 171 ? 33.133 -4.828 -27.701 1.00 59.16 171 TYR A C 1
ATOM 1388 O O . TYR A 1 171 ? 33.880 -5.717 -27.290 1.00 59.16 171 TYR A O 1
ATOM 1396 N N . LYS A 1 172 ? 33.165 -4.398 -28.963 1.00 55.53 172 LYS A N 1
ATOM 1397 C CA . LYS A 1 172 ? 34.333 -4.639 -29.801 1.00 55.53 172 LYS A CA 1
ATOM 1398 C C . LYS A 1 172 ? 35.444 -3.793 -29.186 1.00 55.53 172 LYS A C 1
ATOM 1400 O O . LYS A 1 172 ? 35.439 -2.576 -29.345 1.00 55.53 172 LYS A O 1
ATOM 1405 N N . VAL A 1 173 ? 36.315 -4.413 -28.392 1.00 65.19 173 VAL A N 1
ATOM 1406 C CA . VAL A 1 173 ? 37.488 -3.734 -27.839 1.00 65.19 173 VAL A CA 1
ATOM 1407 C C . VAL A 1 173 ? 38.382 -3.400 -29.028 1.00 65.19 173 VAL A C 1
ATOM 1409 O O . VAL A 1 173 ? 39.006 -4.283 -29.610 1.00 65.19 173 VAL A O 1
ATOM 1412 N N . ILE A 1 174 ? 38.360 -2.140 -29.458 1.00 62.97 174 ILE A N 1
ATOM 1413 C CA . ILE A 1 174 ? 39.317 -1.628 -30.433 1.00 62.97 174 ILE A CA 1
ATOM 1414 C C . ILE A 1 174 ? 40.559 -1.294 -29.615 1.00 62.97 174 ILE A C 1
ATOM 1416 O O . ILE A 1 174 ? 40.622 -0.245 -28.977 1.00 62.97 174 ILE A O 1
ATOM 1420 N N . TYR A 1 175 ? 41.513 -2.222 -29.564 1.00 62.59 175 TYR A N 1
ATOM 1421 C CA . TYR A 1 175 ? 42.850 -1.884 -29.096 1.00 62.59 175 TYR A CA 1
ATOM 1422 C C . TYR A 1 175 ? 43.420 -0.878 -30.096 1.00 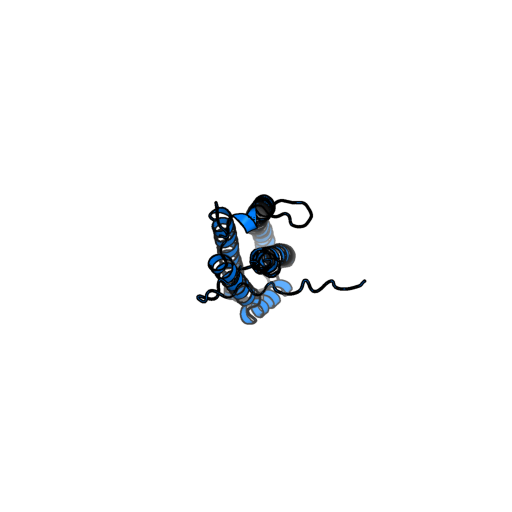62.59 175 TYR A C 1
ATOM 1424 O O . TYR A 1 175 ? 43.447 -1.144 -31.296 1.00 62.59 175 TYR A O 1
ATOM 1432 N N . GLY A 1 176 ? 43.786 0.309 -29.614 1.00 52.69 176 GLY A N 1
ATOM 1433 C CA . GLY A 1 176 ? 44.517 1.298 -30.398 1.00 52.69 176 GLY A CA 1
ATOM 1434 C C . GLY A 1 176 ? 45.893 0.737 -30.733 1.00 52.69 176 GLY A C 1
ATOM 1435 O O . GLY A 1 176 ? 46.838 0.911 -29.978 1.00 52.69 176 GLY A O 1
ATOM 1436 N N . GLY A 1 177 ? 45.962 -0.014 -31.822 1.00 55.31 177 GLY A N 1
ATOM 1437 C CA . GLY A 1 177 ? 47.143 -0.712 -32.297 1.00 55.31 177 GLY A CA 1
ATOM 1438 C C . GLY A 1 177 ? 46.718 -1.585 -33.465 1.00 55.31 177 GLY A C 1
ATOM 1439 O O . GLY A 1 177 ? 45.703 -2.270 -33.386 1.00 55.31 177 GLY A O 1
ATOM 1440 N N . ASN A 1 178 ? 47.456 -1.515 -34.565 1.00 56.53 178 ASN A N 1
ATOM 1441 C CA . ASN A 1 178 ? 47.116 -2.046 -35.887 1.00 56.53 178 ASN A CA 1
ATOM 1442 C C . ASN A 1 178 ? 47.022 -3.589 -35.982 1.00 56.53 178 ASN A C 1
ATOM 1444 O O . ASN A 1 178 ? 47.083 -4.145 -37.073 1.00 56.53 178 ASN A O 1
ATOM 1448 N N . ASP A 1 179 ? 46.835 -4.289 -34.864 1.00 56.28 179 ASP A N 1
ATOM 1449 C CA . ASP A 1 179 ? 46.881 -5.742 -34.781 1.00 56.28 179 ASP A CA 1
ATOM 1450 C C . ASP A 1 179 ? 45.480 -6.311 -34.552 1.00 56.28 179 ASP A C 1
ATOM 1452 O O . ASP A 1 179 ? 45.017 -6.542 -33.431 1.00 56.28 179 ASP A O 1
ATOM 1456 N N . THR A 1 180 ? 44.780 -6.587 -35.651 1.00 51.50 180 THR A N 1
ATOM 1457 C CA . THR A 1 180 ? 43.555 -7.392 -35.648 1.00 51.50 180 THR A CA 1
ATOM 1458 C C . THR A 1 180 ? 43.859 -8.847 -35.278 1.00 51.50 180 THR A C 1
ATOM 1460 O O . THR A 1 180 ? 43.882 -9.727 -36.138 1.00 51.50 180 THR A O 1
ATOM 1463 N N . LYS A 1 181 ? 44.038 -9.147 -33.988 1.00 55.53 181 LYS A N 1
ATOM 1464 C CA . LYS A 1 181 ? 43.918 -10.525 -33.492 1.00 55.53 181 LYS A CA 1
ATOM 1465 C C . LYS A 1 181 ? 42.437 -10.863 -33.325 1.00 55.53 181 LYS A C 1
ATOM 1467 O O . LYS A 1 181 ? 41.764 -10.368 -32.423 1.00 55.53 181 LYS A O 1
ATOM 1472 N N . LYS A 1 182 ? 41.912 -11.707 -34.221 1.00 52.16 182 LYS A N 1
ATOM 1473 C CA . LYS A 1 182 ? 40.588 -12.325 -34.061 1.00 52.16 182 LYS A CA 1
ATOM 1474 C C . LYS A 1 182 ? 40.596 -13.145 -32.767 1.00 52.16 182 LYS A C 1
ATOM 1476 O O . LYS A 1 182 ? 41.427 -14.037 -32.621 1.00 52.16 182 LYS A O 1
ATOM 1481 N N . MET A 1 183 ? 39.689 -12.848 -31.835 1.00 54.78 183 MET A N 1
ATOM 1482 C CA . MET A 1 183 ? 39.467 -13.729 -30.687 1.00 54.78 183 MET A CA 1
ATOM 1483 C C . MET A 1 183 ? 38.934 -15.078 -31.188 1.00 54.78 183 MET A C 1
ATOM 1485 O O . MET A 1 183 ? 38.010 -15.080 -32.009 1.00 54.78 183 MET A O 1
ATOM 1489 N N . PRO A 1 184 ? 39.480 -16.212 -30.715 1.00 54.88 184 PRO A N 1
ATOM 1490 C CA . PRO A 1 184 ? 38.914 -17.512 -31.019 1.00 54.88 184 PRO A CA 1
ATOM 1491 C C . PRO A 1 184 ? 37.506 -17.592 -30.431 1.00 54.88 184 PRO A C 1
ATOM 1493 O O . PRO A 1 184 ? 37.265 -17.243 -29.273 1.00 54.88 184 PRO A O 1
ATOM 1496 N N . VAL A 1 185 ? 36.569 -18.026 -31.269 1.00 60.16 185 VAL A N 1
ATOM 1497 C CA . VAL A 1 185 ? 35.214 -18.365 -30.851 1.00 60.16 185 VAL A CA 1
ATOM 1498 C C . VAL A 1 185 ? 35.343 -19.532 -29.883 1.00 60.16 185 VAL A C 1
ATOM 1500 O O . VAL A 1 185 ? 35.709 -20.632 -30.287 1.00 60.16 185 VAL A O 1
ATOM 1503 N N . VAL A 1 186 ? 35.072 -19.291 -28.602 1.00 57.00 186 VAL A N 1
ATOM 1504 C CA . VAL A 1 186 ? 34.875 -20.373 -27.640 1.00 57.00 186 VAL A CA 1
ATOM 1505 C C . VAL A 1 186 ? 33.537 -21.014 -27.991 1.00 57.00 186 VAL A C 1
ATOM 1507 O O . VAL A 1 186 ? 32.475 -20.570 -27.556 1.00 57.00 186 VAL A O 1
ATOM 1510 N N . THR A 1 187 ? 33.576 -22.017 -28.863 1.00 56.34 187 THR A N 1
ATOM 1511 C CA . THR A 1 187 ? 32.502 -22.995 -28.993 1.00 56.34 187 THR A CA 1
ATOM 1512 C C . THR A 1 187 ? 32.460 -23.771 -27.689 1.00 56.34 187 THR A C 1
ATOM 1514 O O . THR A 1 187 ? 33.289 -24.649 -27.461 1.00 56.34 187 THR A O 1
ATOM 1517 N N . ASN A 1 188 ? 31.513 -23.423 -26.821 1.00 51.75 188 ASN A N 1
ATOM 1518 C CA . ASN A 1 188 ? 31.098 -24.331 -25.764 1.00 51.75 188 ASN A CA 1
ATOM 1519 C C . ASN A 1 188 ? 30.512 -25.562 -26.459 1.00 51.75 188 ASN A C 1
ATOM 1521 O O . ASN A 1 188 ? 29.438 -25.489 -27.059 1.00 51.75 188 ASN A O 1
ATOM 1525 N N . ILE A 1 189 ? 31.288 -26.641 -26.455 1.00 47.81 189 ILE A N 1
ATOM 1526 C CA . ILE A 1 189 ? 30.820 -27.977 -26.804 1.00 47.81 189 ILE A CA 1
ATOM 1527 C C . ILE A 1 189 ? 29.810 -28.381 -25.723 1.00 47.81 189 ILE A C 1
ATOM 1529 O O . ILE A 1 189 ? 30.014 -28.080 -24.545 1.00 47.81 189 ILE A O 1
ATOM 1533 N N . VAL A 1 190 ? 28.704 -28.947 -26.207 1.00 53.50 190 VAL A N 1
ATOM 1534 C CA . VAL A 1 190 ? 27.481 -29.371 -25.505 1.00 53.50 190 VAL A CA 1
ATOM 1535 C C . VAL A 1 190 ? 27.769 -30.216 -24.271 1.00 53.50 190 VAL A C 1
ATOM 1537 O O . VAL A 1 190 ? 28.633 -31.113 -24.376 1.00 53.50 190 VAL A O 1
#